Protein 7R09 (pdb70)

Solvent-accessible surface area: 15181 Å² total; per-residue (Å²): 159,68,9,87,0,0,0,12,8,4,37,112,34,0,67,85,0,0,88,76,0,52,120,28,76,52,12,88,13,8,4,0,1,12,119,82,67,40,64,48,100,21,3,0,58,36,26,69,64,73,104,73,63,42,107,4,28,17,18,162,69,4,52,97,20,2,150,89,35,89,4,71,0,0,0,0,15,62,83,48,17,3,41,79,0,65,68,20,0,155,14,0,0,52,27,121,0,14,0,1,0,25,1,42,9,1,0,22,1,83,72,12,5,65,121,18,3,122,96,8,17,94,34,0,116,129,30,123,10,0,3,0,1,2,0,11,8,0,0,4,1,0,0,75,0,52,81,14,15,87,128,26,156,47,36,88,57,0,53,1,0,5,36,13,16,0,17,128,66,32,110,128,28,0,90,56,4,0,0,14,50,43,95,149,96,0,80,53,75,104,26,26,0,83,104,32,135,102,9,108,86,36,10,36,0,20,1,1,0,5,0,0,2,31,35,52,64,31,59,59,110,115,24,96,42,92,23,52,19,16,89,7,100,96,69,22,143,0,77,15,43,41,96,55,1,76,94,39,29,0,2,0,16,52,0,34,0,52,0,54,6,124,90,57,17,71,0,27,0,82,3,14,0,31,5,47,55,157,69,35,92,16,86,0,47,3,50,0,67,16,68,60,111,89,31,30,50,33,101,35,83,87,10,87,8,60,39,46,15,1,60,8,0,15,18,0,0,66,17,0,40,117,16,97,34,0,13,22,6,0,18,138,12,88,75,48,98,68,175,83,166,53,53,150

Secondary structure (DSSP, 8-state):
--EEEEEE--SHHHHHHHHHHHH-TTEEEEEEE-SSTTTTSBHHHHHTS---S-BEEPGGGHHHHHHHH--SEEEE-S-SSTTTTHHHHHHHHHTT-EEEE--GGGGS-TTTSHHHHHHHHHHHHHHT-EEEE-THIIIIIIIHHHHHHTT-SEEEEEEEEEEEEGGGG-HHHHHTTTTT--HHHHSSSSSTT---TT-SSPPHHHHHHHHHHHHTT--EEEEEEEEEEEE-SS-EEETTTTEEE-TTSEEEEEEEEEEEETTS-EEEEEEEEEPPPTT---EEEEEEEEES-S-EEEEEES--HHHHHHHHHHTTHHHHHHSPSEE--GGGSPSSPPP-SS--

Sequence (344 aa):
SPLRVALYGFGNQNKEMAKMLVERKDVEIVAVISNKSNVGKDFGEVIGLAPQGILVTAGLDAAETLRTTNPQIAMLSTLSTVGDIESQLRACAENKVNVYTIAEELTFSWTSAPEKTKEMDELFKEHNVSLIGGGFLDGACCDMARTMAAMMHKIDKLDGGLQYNVDHYGQVLAIAHGVGLSEEEFYAENGPGWTSPTSYPKSYVYNMNDWFASAFGLTVIKTEEVKTPTKAPIELYSEAIGRAIPVGQCTGMIVTATTTTEEGVIIVEKQVGKCYEDGDEDMVFMNLEGNPTGGVGFTMKNPPTPAMTNTIAISRMFQTVDAPAGYITTDKLPTMEAYVHGRL

Foldseek 3Di:
DAAEEEAAACPDQSLLLVVVQVLFPNHDHLAAEHAPPQAPHQSQVVNVHDRPPYGHHHPVCLLVSCLPSVGQEYAHEDEQDLVVCVSVLLSQLVSLHFYEYLNLCLLAVCPLCVPSQVVSQVSLLVSWAEYEYHQCLQAVAQLVLLVLCVPFPDFQEKEWEKEDAQLPPAQVSCVLFQQQAAQVQQDDPNHNQPADPPDPPDDSVQRSLVSVCVLVVFAWPDKHKHKGFDFDCQWAAGPRNGGIRDGRRGFGMKIWIWIATPVNHIYIYIYHYGHDDPPDAMKIKIWTDHPVHPIRMDMDTRDPRSVSSSLQSVLCGVQSSVPGTGYDNCSNTDRRRDDDPDSD

Nearest PDB structures (foldseek):
  7zbo-assembly2_C  TM=9.999E-01  e=1.647E-72  metagenome
  7zbo-assembly1_A  TM=9.834E-01  e=6.528E-73  metagenome
  7zbo-assembly1_D  TM=9.574E-01  e=1.027E-70  metagenome
  7qzl-assembly1_A  TM=9.437E-01  e=1.283E-35  Cystobacter fuscus
  6iaq-assembly1_A  TM=9.245E-01  e=5.638E-35  Mycolicibacterium smegmatis

Radius of gyration: 20.17 Å; Cα contacts (8 Å, |Δi|>4): 804; chains: 1; bounding box: 54×54×48 Å

B-factor: mean 59.41, std 11.29, range [28.35, 105.88]

Structure (mmCIF, N/CA/C/O backbone):
data_7R09
#
_entry.id   7R09
#
_cell.length_a   93.508
_cell.length_b   93.508
_cell.length_c   75.786
_cell.angle_alpha   90.000
_cell.angle_beta   90.000
_cell.angle_gamma   120.000
#
_symmetry.space_group_name_H-M   'P 3 2 1'
#
loop_
_entity.id
_entity.type
_entity.pdbx_description
1 polymer 'Amine Dehydrogenase'
2 non-polymer 'NADP NICOTINAMIDE-ADENINE-DINUCLEOTIDE PHOSPHATE'
3 non-polymer 'CYCLOHEXYLAMMONIUM ION'
4 water water
#
loop_
_atom_site.group_PDB
_atom_site.id
_atom_site.type_symbol
_atom_site.label_atom_id
_atom_site.label_alt_id
_atom_site.label_comp_id
_atom_site.label_asym_id
_atom_site.label_entity_id
_atom_site.label_seq_id
_atom_site.pdbx_PDB_ins_code
_atom_site.Cartn_x
_atom_site.Cartn_y
_atom_site.Cartn_z
_atom_site.occupancy
_atom_site.B_iso_or_equiv
_atom_site.auth_seq_id
_atom_site.auth_comp_id
_atom_site.auth_asym_id
_atom_site.auth_atom_id
_atom_site.pdbx_PDB_model_num
ATOM 1 N N . SER A 1 8 ? -10.806 18.087 24.397 1.00 85.35 8 SER A N 1
ATOM 2 C CA . SER A 1 8 ? -11.513 17.279 25.437 1.00 86.86 8 SER A CA 1
ATOM 3 C C . SER A 1 8 ? -12.745 16.613 24.822 1.00 84.50 8 SER A C 1
ATOM 4 O O . SER A 1 8 ? -12.841 15.389 24.869 1.00 87.03 8 SER A O 1
ATOM 7 N N . PRO A 1 9 ? -13.707 17.361 24.220 1.00 74.88 9 PRO A N 1
ATOM 8 C CA . PRO A 1 9 ? -14.989 16.779 23.810 1.00 73.92 9 PRO A CA 1
ATOM 9 C C . PRO A 1 9 ? -14.820 15.491 22.989 1.00 76.42 9 PRO A C 1
ATOM 10 O O . PRO A 1 9 ? -13.964 15.471 22.116 1.00 75.66 9 PRO A O 1
ATOM 14 N N . LEU A 1 10 ? -15.611 14.454 23.302 1.00 74.33 10 LEU A N 1
ATOM 15 C CA . LEU A 1 10 ? -15.620 13.148 22.583 1.00 65.68 10 LEU A CA 1
ATOM 16 C C . LEU A 1 10 ? -16.014 13.390 21.117 1.00 61.77 10 LEU A C 1
ATOM 17 O O . LEU A 1 10 ? -16.995 14.147 20.869 1.00 61.29 10 LEU A O 1
ATOM 22 N N . ARG A 1 11 ? -15.270 12.781 20.190 1.00 62.38 11 ARG A N 1
ATOM 23 C CA . ARG A 1 11 ? -15.498 12.871 18.721 1.00 68.21 11 ARG A CA 1
ATOM 24 C C . ARG A 1 11 ? -16.598 11.870 18.332 1.00 59.67 11 ARG A C 1
ATOM 25 O O . ARG A 1 11 ? -16.357 10.649 18.391 1.00 58.42 11 ARG A O 1
ATOM 33 N N . VAL A 1 12 ? -17.765 12.374 17.942 1.00 57.25 12 VAL A N 1
ATOM 34 C CA . VAL A 1 12 ? -18.984 11.540 17.744 1.00 62.01 12 VAL A CA 1
ATOM 35 C C . VAL A 1 12 ? -19.474 11.677 16.300 1.00 62.87 12 VAL A C 1
ATOM 36 O O . VAL A 1 12 ? -19.708 12.814 15.846 1.00 57.01 12 VAL A O 1
ATOM 40 N N . ALA A 1 13 ? -19.624 10.540 15.616 1.00 61.41 13 ALA A N 1
ATOM 41 C CA . ALA A 1 13 ? -20.267 10.460 14.285 1.00 62.01 13 ALA A CA 1
ATOM 42 C C . ALA A 1 13 ? -21.697 9.949 14.477 1.00 60.40 13 ALA A C 1
ATOM 43 O O . ALA A 1 13 ? -21.852 8.971 15.222 1.00 53.44 13 ALA A O 1
ATOM 45 N N . LEU A 1 14 ? -22.688 10.597 13.855 1.00 56.14 14 LEU A N 1
ATOM 46 C CA . LEU A 1 14 ? -24.036 10.012 13.620 1.00 55.06 14 LEU A CA 1
ATOM 47 C C . LEU A 1 14 ? -23.992 9.184 12.332 1.00 59.51 14 LEU A C 1
ATOM 48 O O . LEU A 1 14 ? -23.799 9.781 11.261 1.00 55.88 14 LEU A O 1
ATOM 53 N N . TYR A 1 15 ? -24.127 7.857 12.437 1.00 54.51 15 TYR A N 1
ATOM 54 C CA . TYR A 1 15 ? -24.155 6.921 11.283 1.00 54.52 15 TYR A CA 1
ATOM 55 C C . TYR A 1 15 ? -25.615 6.490 11.073 1.00 54.77 15 TYR A C 1
ATOM 56 O O . TYR A 1 15 ? -26.164 5.670 11.838 1.00 61.11 15 TYR A O 1
ATOM 65 N N . GLY A 1 16 ? -26.245 7.062 10.054 1.00 54.40 16 GLY A N 1
ATOM 66 C CA . GLY A 1 16 ? -27.711 7.097 9.915 1.00 53.95 16 GLY A CA 1
ATOM 67 C C . GLY A 1 16 ? -28.210 8.427 10.416 1.00 55.14 16 GLY A C 1
ATOM 68 O O . GLY A 1 16 ? -27.552 9.015 11.344 1.00 54.09 16 GLY A O 1
ATOM 69 N N . PHE A 1 17 ? -29.271 8.943 9.807 1.00 53.77 17 PHE A N 1
ATOM 70 C CA . PHE A 1 17 ? -29.813 10.267 10.186 1.00 54.68 17 PHE A CA 1
ATOM 71 C C . PHE A 1 17 ? -31.304 10.348 9.896 1.00 55.30 17 PHE A C 1
ATOM 72 O O . PHE A 1 17 ? -31.738 11.364 9.334 1.00 55.39 17 PHE A O 1
ATOM 80 N N . GLY A 1 18 ? -32.060 9.325 10.303 1.00 53.21 18 GLY A N 1
ATOM 81 C CA . GLY A 1 18 ? -33.535 9.305 10.215 1.00 53.99 18 GLY A CA 1
ATOM 82 C C . GLY A 1 18 ? -34.160 9.750 11.521 1.00 54.07 18 GLY A C 1
ATOM 83 O O . GLY A 1 18 ? -33.549 10.576 12.189 1.00 59.84 18 GLY A O 1
ATOM 84 N N . ASN A 1 19 ? -35.319 9.205 11.892 1.00 54.06 19 ASN A N 1
ATOM 85 C CA . ASN A 1 19 ? -36.129 9.698 13.040 1.00 53.71 19 ASN A CA 1
ATOM 86 C C . ASN A 1 19 ? -35.327 9.628 14.343 1.00 57.07 19 ASN A C 1
ATOM 87 O O . ASN A 1 19 ? -35.406 10.571 15.152 1.00 60.17 19 ASN A O 1
ATOM 92 N N . GLN A 1 20 ? -34.613 8.529 14.567 1.00 54.43 20 GLN A N 1
ATOM 93 C CA . GLN A 1 20 ? -33.885 8.309 15.836 1.00 56.23 20 GLN A CA 1
ATOM 94 C C . GLN A 1 20 ? -32.660 9.229 15.844 1.00 52.84 20 GLN A C 1
ATOM 95 O O . GLN A 1 20 ? -32.513 9.979 16.813 1.00 50.66 20 GLN A O 1
ATOM 101 N N . ASN A 1 21 ? -31.801 9.161 14.827 1.00 47.57 21 ASN A N 1
ATOM 102 C CA . ASN A 1 21 ? -30.505 9.875 14.874 1.00 52.46 21 ASN A CA 1
ATOM 103 C C . ASN A 1 21 ? -30.762 11.379 14.668 1.00 59.90 21 ASN A C 1
ATOM 104 O O . ASN A 1 21 ? -29.857 12.190 15.036 1.00 51.82 21 ASN A O 1
ATOM 109 N N . LYS A 1 22 ? -31.944 11.767 14.173 1.00 54.32 22 LYS A N 1
ATOM 110 C CA . LYS A 1 22 ? -32.307 13.217 14.091 1.00 62.48 22 LYS A CA 1
ATOM 111 C C . LYS A 1 22 ? -32.521 13.770 15.507 1.00 57.33 22 LYS A C 1
ATOM 112 O O . LYS A 1 22 ? -31.940 14.830 15.808 1.00 55.46 22 LYS A O 1
ATOM 118 N N . GLU A 1 23 ? -33.324 13.095 16.341 1.00 56.30 23 GLU A N 1
ATOM 119 C CA . GLU A 1 23 ? -33.576 13.499 17.760 1.00 53.16 23 GLU A CA 1
ATOM 120 C C . GLU A 1 23 ? -32.298 13.334 18.595 1.00 50.12 23 GLU A C 1
ATOM 121 O O . GLU A 1 23 ? -32.032 14.194 19.458 1.00 53.53 23 GLU A O 1
ATOM 127 N N . MET A 1 24 ? -31.522 12.268 18.386 1.00 46.62 24 MET A N 1
ATOM 128 C CA . MET A 1 24 ? -30.289 12.049 19.190 1.00 50.37 24 MET A CA 1
ATOM 129 C C . MET A 1 24 ? -29.343 13.250 18.973 1.00 57.60 24 MET A C 1
ATOM 130 O O . MET A 1 24 ? -28.660 13.667 19.948 1.00 54.69 24 MET A O 1
ATOM 135 N N . ALA A 1 25 ? -29.319 13.800 17.756 1.00 53.95 25 ALA A N 1
ATOM 136 C CA . ALA A 1 25 ? -28.496 14.971 17.366 1.00 56.67 25 ALA A CA 1
ATOM 137 C C . ALA A 1 25 ? -28.857 16.188 18.228 1.00 53.47 25 ALA A C 1
ATOM 138 O O . ALA A 1 25 ? -27.928 16.782 18.840 1.00 58.60 25 ALA A O 1
ATOM 140 N N . LYS A 1 26 ? -30.143 16.548 18.279 1.00 50.49 26 LYS A N 1
ATOM 141 C CA . LYS A 1 26 ? -30.644 17.694 19.084 1.00 51.99 26 LYS A CA 1
ATOM 142 C C . LYS A 1 26 ? -30.001 17.654 20.480 1.00 57.29 26 LYS A C 1
ATOM 143 O O . LYS A 1 26 ? -29.414 18.669 20.916 1.00 55.20 26 LYS A O 1
ATOM 149 N N . MET A 1 27 ? -30.068 16.499 21.144 1.00 54.61 27 MET A N 1
ATOM 150 C CA . MET A 1 27 ? -29.585 16.333 22.535 1.00 55.87 27 MET A CA 1
ATOM 151 C C . MET A 1 27 ? -28.056 16.417 22.538 1.00 54.64 27 MET A C 1
ATOM 152 O O . MET A 1 27 ? -27.503 17.072 23.439 1.00 57.09 27 MET A O 1
ATOM 157 N N . LEU A 1 28 ? -27.392 15.804 21.555 1.00 52.99 28 LEU A N 1
ATOM 158 C CA . LEU A 1 28 ? -25.905 15.716 21.549 1.00 58.53 28 LEU A CA 1
ATOM 159 C C . LEU A 1 28 ? -25.268 17.096 21.297 1.00 62.67 28 LEU A C 1
ATOM 160 O O . LEU A 1 28 ? -24.108 17.294 21.728 1.00 57.24 28 LEU A O 1
ATOM 165 N N . VAL A 1 29 ? -25.991 18.017 20.653 1.00 63.87 29 VAL A N 1
ATOM 166 C CA . VAL A 1 29 ? -25.482 19.391 20.375 1.00 68.93 29 VAL A CA 1
ATOM 167 C C . VAL A 1 29 ? -25.407 20.151 21.704 1.00 60.77 29 VAL A C 1
ATOM 168 O O . VAL A 1 29 ? -24.362 20.756 21.951 1.00 60.10 29 VAL A O 1
ATOM 172 N N . GLU A 1 30 ? -26.464 20.057 22.522 1.00 63.08 30 GLU A N 1
ATOM 173 C CA . GLU A 1 30 ? -26.635 20.733 23.841 1.00 56.89 30 GLU A CA 1
ATOM 174 C C . GLU A 1 30 ? -25.596 20.238 24.837 1.00 56.07 30 GLU A C 1
ATOM 175 O O . GLU A 1 30 ? -25.403 20.900 25.850 1.00 67.54 30 GLU A O 1
ATOM 181 N N . ARG A 1 31 ? -24.965 19.109 24.558 1.00 54.38 31 ARG A N 1
ATOM 182 C CA . ARG A 1 31 ? -24.026 18.453 25.491 1.00 59.07 31 ARG A CA 1
ATOM 183 C C . ARG A 1 31 ? -22.604 18.961 25.215 1.00 63.98 31 ARG A C 1
ATOM 184 O O . ARG A 1 31 ? -22.065 18.635 24.137 1.00 60.20 31 ARG A O 1
ATOM 192 N N . LYS A 1 32 ? -22.034 19.731 26.156 1.00 61.29 32 LYS A N 1
ATOM 193 C CA . LYS A 1 32 ? -20.706 20.401 26.046 1.00 66.12 32 LYS A CA 1
ATOM 194 C C . LYS A 1 32 ? -19.606 19.342 26.157 1.00 68.58 32 LYS A C 1
ATOM 195 O O . LYS A 1 32 ? -18.418 19.654 25.911 1.00 65.34 32 LYS A O 1
ATOM 197 N N . ASP A 1 33 ? -20.025 18.144 26.545 1.00 61.18 33 ASP A N 1
ATOM 198 C CA . ASP A 1 33 ? -19.212 16.923 26.725 1.00 64.92 3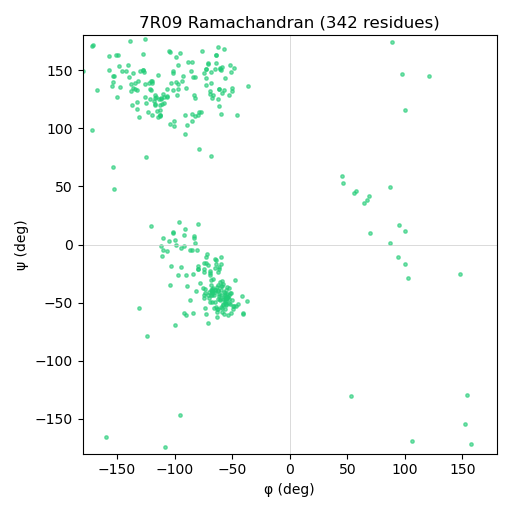3 ASP A CA 1
ATOM 199 C C . ASP A 1 33 ? -18.842 16.334 25.351 1.00 62.86 33 ASP A C 1
ATOM 200 O O . ASP A 1 33 ? -17.916 15.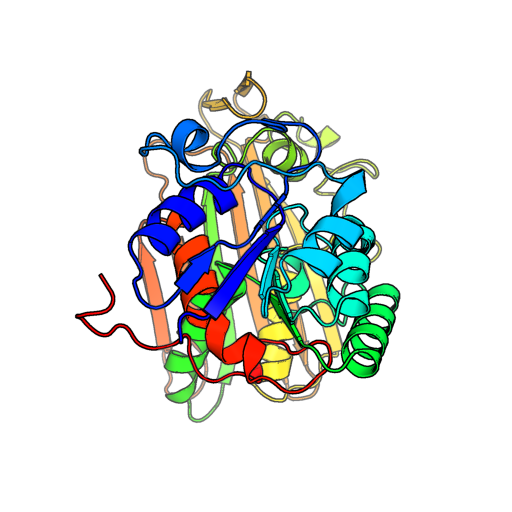501 25.296 1.00 66.56 33 ASP A O 1
ATOM 205 N N . VAL A 1 34 ? -19.580 16.670 24.288 1.00 60.44 34 VAL A N 1
ATOM 206 C CA . VAL A 1 34 ? -19.457 15.949 22.984 1.00 66.01 34 VAL A CA 1
ATOM 207 C C . VAL A 1 34 ? -19.440 16.928 21.809 1.00 59.65 34 VAL A C 1
ATOM 208 O O . VAL A 1 34 ? -20.158 17.966 21.841 1.00 56.91 34 VAL A O 1
ATOM 212 N N . GLU A 1 35 ? -18.705 16.539 20.767 1.00 61.60 35 GLU A N 1
ATOM 213 C CA . GLU A 1 35 ? -18.685 17.242 19.460 1.00 68.70 35 GLU A CA 1
ATOM 214 C C . GLU A 1 35 ? -19.014 16.248 18.334 1.00 60.18 35 GLU A C 1
ATOM 215 O O . GLU A 1 35 ? -18.340 15.185 18.219 1.00 63.95 35 GLU A O 1
ATOM 221 N N . ILE A 1 36 ? -20.000 16.614 17.517 1.00 59.60 36 ILE A N 1
ATOM 222 C CA . ILE A 1 36 ? -20.369 15.912 16.252 1.00 64.26 36 ILE A CA 1
ATOM 223 C C . ILE A 1 36 ? -19.354 16.281 15.153 1.00 63.32 36 ILE A C 1
ATOM 224 O O . ILE A 1 36 ? -19.298 17.457 14.753 1.00 61.65 36 ILE A O 1
ATOM 229 N N . VAL A 1 37 ? -18.574 15.306 14.686 1.00 59.62 37 VAL A N 1
ATOM 230 C CA . VAL A 1 37 ? -17.524 15.498 13.641 1.00 60.10 37 VAL A CA 1
ATOM 231 C C . VAL A 1 37 ? -18.014 14.978 12.280 1.00 67.26 37 VAL A C 1
ATOM 232 O O . VAL A 1 37 ? -17.395 15.353 11.261 1.00 72.09 37 VAL A O 1
ATOM 236 N N . ALA A 1 38 ? -19.046 14.125 12.241 1.00 66.96 38 ALA A N 1
ATOM 237 C CA . ALA A 1 38 ? -19.654 13.639 10.979 1.00 62.44 38 ALA A CA 1
ATOM 238 C C . ALA A 1 38 ? -21.127 13.252 11.185 1.00 63.11 38 ALA A C 1
ATOM 239 O O . ALA A 1 38 ? -21.475 12.769 12.278 1.00 61.73 38 ALA A O 1
ATOM 241 N N . VAL A 1 39 ? -21.954 13.499 10.163 1.00 59.89 39 VAL A N 1
ATOM 242 C CA . VAL A 1 39 ? -23.351 12.993 10.023 1.00 62.06 39 VAL A CA 1
ATOM 243 C C . VAL A 1 39 ? -23.470 12.256 8.671 1.00 59.61 39 VAL A C 1
ATOM 244 O O . VAL A 1 39 ? -23.205 12.870 7.611 1.00 63.73 39 VAL A O 1
ATOM 248 N N . ILE A 1 40 ? -23.850 10.976 8.704 1.00 56.05 40 ILE A N 1
ATOM 249 C CA . ILE A 1 40 ? -23.968 10.083 7.514 1.00 51.50 40 ILE A CA 1
ATOM 250 C C . ILE A 1 40 ? -25.434 9.652 7.382 1.00 55.88 40 ILE A C 1
ATOM 251 O O . ILE A 1 40 ? -26.008 9.159 8.383 1.00 54.60 40 ILE A O 1
ATOM 256 N N . SER A 1 41 ? -26.043 9.918 6.222 1.00 58.78 41 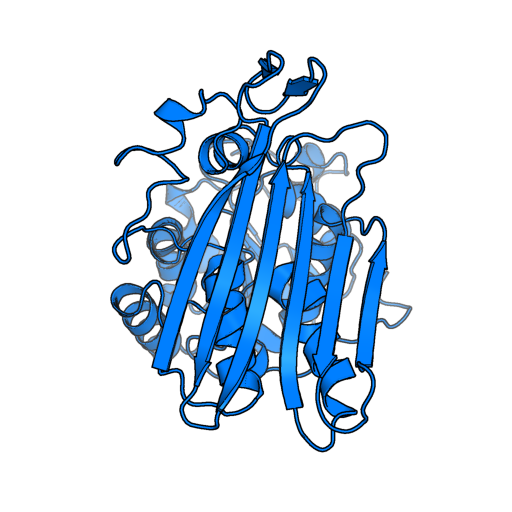SER A N 1
ATOM 257 C CA . SER A 1 41 ? -27.301 9.287 5.751 1.00 57.38 41 SER A CA 1
ATOM 258 C C . SER A 1 41 ? -26.924 8.346 4.601 1.00 63.37 41 SER A C 1
ATOM 259 O O . SER A 1 41 ? -25.710 8.174 4.342 1.00 63.12 41 SER A O 1
ATOM 262 N N . ASN A 1 42 ? -27.903 7.745 3.934 1.00 56.04 42 ASN A N 1
ATOM 263 C CA . ASN A 1 42 ? -27.648 6.987 2.684 1.00 61.35 42 ASN A CA 1
ATOM 264 C C . ASN A 1 42 ? -27.829 7.950 1.509 1.00 56.36 42 ASN A C 1
ATOM 265 O O . ASN A 1 42 ? -26.847 8.159 0.758 1.00 55.09 42 ASN A O 1
ATOM 270 N N . LYS A 1 43 ? -29.040 8.519 1.409 1.00 62.37 43 LYS A N 1
ATOM 271 C CA . LYS A 1 43 ? -29.512 9.444 0.349 1.00 62.18 43 LYS A CA 1
ATOM 272 C C . LYS A 1 43 ? -30.165 10.677 0.980 1.00 62.22 43 LYS A C 1
ATOM 273 O O . LYS A 1 43 ? -29.757 11.786 0.612 1.00 59.52 43 LYS A O 1
ATOM 275 N N . SER A 1 44 ? -31.161 10.494 1.857 1.00 58.01 44 SER A N 1
ATOM 276 C CA . SER A 1 44 ? -31.978 11.594 2.436 1.00 59.22 44 SER A CA 1
ATOM 277 C C . SER A 1 44 ? -31.064 12.675 3.043 1.00 60.96 44 SER A C 1
ATOM 278 O O . SER A 1 44 ? -30.131 12.317 3.817 1.00 59.19 44 SER A O 1
ATOM 281 N N . ASN A 1 45 ? -31.303 13.935 2.654 1.00 60.36 45 ASN A N 1
ATOM 282 C CA . ASN A 1 45 ? -30.703 15.182 3.208 1.00 62.07 45 ASN A CA 1
ATOM 283 C C . ASN A 1 45 ? -29.217 15.324 2.853 1.00 61.22 45 ASN A C 1
ATOM 284 O O . ASN A 1 45 ? -28.563 16.239 3.415 1.00 63.63 45 ASN A O 1
ATOM 289 N N . VAL A 1 46 ? -28.672 14.491 1.967 1.00 61.41 46 VAL A N 1
ATOM 290 C CA . VAL A 1 46 ? -27.210 14.551 1.674 1.00 64.15 46 VAL A CA 1
ATOM 291 C C . VAL A 1 46 ? -26.900 15.945 1.100 1.00 67.41 46 VAL A C 1
ATOM 292 O O . VAL A 1 46 ? -27.690 16.436 0.261 1.00 63.10 46 VAL A O 1
ATOM 296 N N . GLY A 1 47 ? -25.836 16.587 1.599 1.00 66.16 47 GLY A N 1
ATOM 297 C CA . GLY A 1 47 ? -25.389 17.922 1.153 1.00 70.79 47 GLY A CA 1
ATOM 298 C C . GLY A 1 47 ? -25.764 19.032 2.127 1.00 73.42 47 GLY A C 1
ATOM 299 O O . GLY A 1 47 ? -25.004 20.018 2.189 1.00 75.17 47 GLY A O 1
ATOM 300 N N . LYS A 1 48 ? -26.857 18.876 2.884 1.00 70.96 48 LYS A N 1
ATOM 301 C CA . LYS A 1 48 ? -27.394 19.922 3.800 1.00 71.11 48 LYS A CA 1
ATOM 302 C C . LYS A 1 48 ? -26.692 19.856 5.164 1.00 71.87 48 LYS A C 1
ATOM 303 O O . LYS A 1 48 ? -26.281 18.752 5.599 1.00 73.55 48 LYS A O 1
ATOM 309 N N . ASP A 1 49 ? -26.575 21.006 5.831 1.00 75.57 49 ASP A N 1
ATOM 310 C CA . ASP A 1 49 ? -26.028 21.115 7.210 1.00 71.45 49 ASP A CA 1
ATOM 311 C C . ASP A 1 49 ? -27.011 20.442 8.179 1.00 67.23 49 ASP A C 1
ATOM 312 O O . ASP A 1 49 ? -28.222 20.828 8.177 1.00 55.74 49 ASP A O 1
ATOM 317 N N . PHE A 1 50 ? -26.518 19.495 8.988 1.00 63.47 50 PHE A N 1
ATOM 318 C CA . PHE A 1 50 ? -27.352 18.660 9.899 1.00 69.68 50 PHE A CA 1
ATOM 319 C C . PHE A 1 50 ? -28.260 19.566 10.753 1.00 68.51 50 PHE A C 1
ATOM 320 O O . PHE A 1 50 ? -29.461 19.260 10.896 1.00 66.82 50 PHE A O 1
ATOM 328 N N . GLY A 1 51 ? -27.738 20.689 11.250 1.00 63.85 51 GLY A N 1
ATOM 329 C CA . GLY A 1 51 ? -28.512 21.632 12.080 1.00 59.57 51 GLY A CA 1
ATOM 330 C C . GLY A 1 51 ? -29.778 22.106 11.386 1.00 63.65 51 GLY A C 1
ATOM 331 O O . GLY A 1 51 ? -30.877 22.022 12.008 1.00 59.70 51 GLY A O 1
ATOM 332 N N . GLU A 1 52 ? -29.645 22.607 10.154 1.00 62.96 52 GLU A N 1
ATOM 333 C CA . GLU A 1 52 ? -30.785 23.095 9.323 1.00 68.58 52 GLU A CA 1
ATOM 334 C C . GLU A 1 52 ? -31.847 21.981 9.203 1.00 63.05 52 GLU A C 1
ATOM 335 O O . GLU A 1 52 ? -33.065 22.270 9.335 1.00 57.58 52 GLU A O 1
ATOM 337 N N . VAL A 1 53 ? -31.413 20.738 8.988 1.00 67.27 53 VAL A N 1
ATOM 338 C CA . VAL A 1 53 ? -32.324 19.549 8.959 1.00 68.07 53 VAL A CA 1
ATOM 339 C C . VAL A 1 53 ? -33.125 19.529 10.265 1.00 62.87 53 VAL A C 1
ATOM 340 O O . VAL A 1 53 ? -34.350 19.387 10.190 1.00 63.80 53 VAL A O 1
ATOM 344 N N . ILE A 1 54 ? -32.451 19.754 11.398 1.00 65.16 54 ILE A N 1
ATOM 345 C CA . ILE A 1 54 ? -32.993 19.564 12.777 1.00 69.08 54 ILE A CA 1
ATOM 346 C C . ILE A 1 54 ? -33.863 20.750 13.196 1.00 66.70 54 ILE A C 1
ATOM 347 O O . ILE A 1 54 ? -34.667 20.563 14.119 1.00 71.06 54 ILE A O 1
ATOM 352 N N . GLY A 1 55 ? -33.702 21.919 12.567 1.00 66.20 55 GLY A N 1
ATOM 353 C CA . GLY A 1 55 ? -34.354 23.168 13.005 1.00 62.96 55 GLY A CA 1
ATOM 354 C C . GLY A 1 55 ? -33.460 24.011 13.908 1.00 60.04 55 GLY A C 1
ATOM 355 O O . GLY A 1 55 ? -34.000 24.888 14.606 1.00 60.18 55 GLY A O 1
ATOM 356 N N . LEU A 1 56 ? -32.149 23.749 13.916 1.00 57.53 56 LEU A N 1
ATOM 357 C CA . LEU A 1 56 ? -31.128 24.576 14.617 1.00 66.69 56 LEU A CA 1
ATOM 358 C C . LEU A 1 56 ? -30.351 25.414 13.594 1.00 69.62 56 LEU A C 1
ATOM 359 O O . LEU A 1 56 ? -30.433 25.131 12.376 1.00 68.27 56 LEU A O 1
ATOM 364 N N . ALA A 1 57 ? -29.599 26.397 14.080 1.00 68.61 57 ALA A N 1
ATOM 365 C CA . ALA A 1 57 ? -28.671 27.202 13.259 1.00 76.53 57 ALA A CA 1
ATOM 366 C C . ALA A 1 57 ? -27.636 26.259 12.651 1.00 78.68 57 ALA A C 1
ATOM 367 O O . ALA A 1 57 ? -27.338 25.216 13.229 1.00 84.07 57 ALA A O 1
ATOM 369 N N . PRO A 1 58 ? -27.072 26.570 11.462 1.00 75.94 58 PRO A N 1
ATOM 370 C CA . PRO A 1 58 ? -26.091 25.689 10.834 1.00 71.70 58 PRO A CA 1
ATOM 371 C C . PRO A 1 58 ? -24.911 25.437 11.779 1.00 66.96 58 PRO A C 1
ATOM 372 O O . PRO A 1 58 ? -24.541 26.326 12.500 1.00 71.96 58 PRO A O 1
ATOM 376 N N . GLN A 1 59 ? -24.365 24.228 11.763 1.00 62.48 59 GLN A N 1
ATOM 377 C CA . GLN A 1 59 ? -23.292 23.795 12.687 1.00 61.78 59 GLN A CA 1
ATOM 378 C C . GLN A 1 59 ? -21.999 23.587 11.903 1.00 61.84 59 GLN A C 1
ATOM 379 O O . GLN A 1 59 ? -21.008 23.214 12.534 1.00 64.56 59 GLN A O 1
ATOM 385 N N . GLY A 1 60 ? -22.024 23.794 10.581 1.00 63.91 60 GLY A N 1
ATOM 386 C CA . GLY A 1 60 ? -20.858 23.587 9.704 1.00 64.45 60 GLY A CA 1
ATOM 387 C C . GLY A 1 60 ? -20.445 22.129 9.681 1.00 69.70 60 GLY A C 1
ATOM 388 O O . GLY A 1 60 ? -19.224 21.847 9.628 1.00 67.67 60 GLY A O 1
ATOM 389 N N . ILE A 1 61 ? -21.434 21.236 9.747 1.00 67.74 61 ILE A N 1
ATOM 390 C CA . ILE A 1 61 ? -21.279 19.779 9.473 1.00 70.23 61 ILE A CA 1
ATOM 391 C C . ILE A 1 61 ? -22.421 19.374 8.529 1.00 71.08 61 ILE A C 1
ATOM 392 O O . ILE A 1 61 ? -23.612 19.628 8.845 1.00 59.82 61 ILE A O 1
ATOM 397 N N . LEU A 1 62 ? -22.061 18.827 7.369 1.00 70.14 62 LEU A N 1
ATOM 398 C CA . LEU A 1 62 ? -23.043 18.442 6.326 1.00 71.25 62 LEU A CA 1
ATOM 399 C C . LEU A 1 62 ? -23.273 16.930 6.380 1.00 60.99 62 LEU A C 1
ATOM 400 O O . LEU A 1 62 ? -22.334 16.181 6.737 1.00 53.50 62 LEU A O 1
ATOM 405 N N . VAL A 1 63 ? -24.498 16.524 6.056 1.00 62.98 63 VAL A N 1
ATOM 406 C CA . VAL A 1 63 ? -24.905 15.099 5.900 1.00 61.41 63 VAL A CA 1
ATOM 407 C C . VAL A 1 63 ? -24.060 14.510 4.774 1.00 57.04 63 VAL A C 1
ATOM 408 O O . VAL A 1 63 ? -24.133 15.043 3.657 1.00 60.22 63 VAL A O 1
ATOM 412 N N . THR A 1 64 ? -23.276 13.486 5.100 1.00 58.69 64 THR A N 1
ATOM 413 C CA . THR A 1 64 ? -22.404 12.703 4.185 1.00 64.92 64 THR A CA 1
ATOM 414 C C . THR A 1 64 ? -23.240 11.586 3.528 1.00 66.99 64 THR A C 1
ATOM 415 O O . THR A 1 64 ? -24.285 11.201 4.119 1.00 61.18 64 THR A O 1
ATOM 419 N N . ALA A 1 65 ? -22.806 11.086 2.362 1.00 63.79 65 ALA A N 1
ATOM 420 C CA . ALA A 1 65 ? -23.491 10.018 1.597 1.00 63.64 65 ALA A CA 1
ATOM 421 C C . ALA A 1 65 ? -23.085 8.646 2.150 1.00 60.49 65 ALA A C 1
ATOM 422 O O . ALA A 1 65 ? -21.918 8.473 2.578 1.00 52.85 65 ALA A O 1
ATOM 424 N N . GLY A 1 66 ? -24.036 7.708 2.153 1.00 63.45 66 GLY A N 1
ATOM 425 C CA . GLY A 1 66 ? -23.809 6.288 2.468 1.00 54.00 66 GLY A CA 1
ATOM 426 C C . GLY A 1 66 ? -22.515 5.771 1.861 1.00 58.43 66 GLY A C 1
ATOM 427 O O . GLY A 1 66 ? -21.626 5.368 2.626 1.00 52.78 66 GLY A O 1
ATOM 428 N N . LEU A 1 67 ? -22.386 5.820 0.533 1.00 64.73 67 LEU A N 1
ATOM 429 C CA . LEU A 1 67 ? -21.241 5.216 -0.208 1.00 66.39 67 LEU A CA 1
ATOM 430 C C . LEU A 1 67 ? -19.915 5.869 0.219 1.00 66.86 67 LEU A C 1
ATOM 431 O O . LEU A 1 67 ? -18.869 5.231 0.014 1.00 61.94 67 LEU A O 1
ATOM 436 N N . ASP A 1 68 ? -19.933 7.066 0.821 1.00 68.60 68 ASP A N 1
ATOM 437 C CA . ASP A 1 68 ? -18.695 7.800 1.212 1.00 68.87 68 ASP A CA 1
ATOM 438 C C . ASP A 1 68 ? -18.351 7.619 2.698 1.00 68.71 68 ASP A C 1
ATOM 439 O O . ASP A 1 68 ? -17.299 8.155 3.121 1.00 66.02 68 ASP A O 1
ATOM 444 N N . ALA A 1 69 ? -19.155 6.865 3.450 1.00 60.40 69 ALA A N 1
ATOM 445 C CA . ALA A 1 69 ? -18.972 6.630 4.904 1.00 64.31 69 ALA A CA 1
ATOM 446 C C . ALA A 1 69 ? -17.488 6.420 5.247 1.00 68.08 69 ALA A C 1
ATOM 447 O O . ALA A 1 69 ? -16.972 7.195 6.072 1.00 63.19 69 ALA A O 1
ATOM 449 N N . ALA A 1 70 ? -16.840 5.411 4.644 1.00 64.44 70 ALA A N 1
ATOM 450 C CA . ALA A 1 70 ? -15.465 4.935 4.948 1.00 67.52 70 ALA A CA 1
ATOM 451 C C . ALA A 1 70 ? -14.447 6.089 4.920 1.00 66.77 70 ALA A C 1
ATOM 452 O O . ALA A 1 70 ? -13.588 6.162 5.818 1.00 68.29 70 ALA A O 1
ATOM 454 N N . GLU A 1 71 ? -14.548 6.962 3.924 1.00 71.33 71 GLU A N 1
ATOM 455 C CA . GLU A 1 71 ? -13.648 8.129 3.732 1.00 73.66 71 GLU A CA 1
ATOM 456 C C . GLU A 1 71 ? -14.019 9.211 4.759 1.00 70.73 71 GLU A C 1
ATOM 457 O O . GLU A 1 71 ? -13.092 9.865 5.283 1.00 63.26 71 GLU A O 1
ATOM 463 N N . THR A 1 72 ? -15.315 9.378 5.055 1.00 65.82 72 THR A N 1
ATOM 464 C CA . THR A 1 72 ? -15.839 10.388 6.016 1.00 66.63 72 THR A CA 1
ATOM 465 C C . THR A 1 72 ? -15.305 10.089 7.425 1.00 65.80 72 THR A C 1
ATOM 466 O O . THR A 1 72 ? -15.012 11.053 8.149 1.00 67.11 72 THR A O 1
ATOM 470 N N . LEU A 1 73 ? -15.177 8.804 7.776 1.00 63.64 73 LEU A N 1
ATOM 471 C CA . LEU A 1 73 ? -14.721 8.308 9.105 1.00 66.94 73 LEU A CA 1
ATOM 472 C C . LEU A 1 73 ? -13.193 8.347 9.160 1.00 66.53 73 LEU A C 1
ATOM 473 O O . LEU A 1 73 ? -12.650 8.656 10.243 1.00 57.67 73 LEU A O 1
ATOM 478 N N . ARG A 1 74 ? -12.543 7.973 8.053 1.00 69.07 74 ARG A N 1
ATOM 479 C CA . ARG A 1 74 ? -11.075 8.093 7.864 1.00 71.63 74 ARG A CA 1
ATOM 480 C C . ARG A 1 74 ? -10.671 9.518 8.260 1.00 70.65 74 ARG A C 1
ATOM 481 O O . ARG A 1 74 ? -9.817 9.652 9.150 1.00 62.69 74 ARG A O 1
ATOM 489 N N . THR A 1 75 ? -11.341 10.515 7.667 1.00 66.52 75 THR A N 1
ATOM 490 C CA . THR A 1 75 ? -11.025 11.970 7.733 1.00 69.72 75 THR A CA 1
ATOM 491 C C . THR A 1 75 ? -11.330 12.539 9.120 1.00 72.42 75 THR A C 1
ATOM 492 O O . THR A 1 75 ? -10.375 12.909 9.829 1.00 80.72 75 THR A O 1
ATOM 496 N N . THR A 1 76 ? -12.620 12.592 9.475 1.00 65.74 76 THR A N 1
ATOM 497 C CA . THR A 1 76 ? -13.172 13.343 10.635 1.00 64.45 76 THR A CA 1
ATOM 498 C C . THR A 1 76 ? -12.798 12.662 11.960 1.00 60.11 76 THR A C 1
ATOM 499 O O . THR A 1 76 ? -13.108 13.250 12.995 1.00 53.65 76 THR A O 1
ATOM 503 N N . ASN A 1 77 ? -12.209 11.459 11.902 1.00 59.91 77 ASN A N 1
ATOM 504 C CA . ASN A 1 77 ? -11.574 10.688 13.006 1.00 68.16 77 ASN A CA 1
ATOM 505 C C . ASN A 1 77 ? -12.425 10.670 14.276 1.00 74.38 77 ASN A C 1
ATOM 506 O O . ASN A 1 77 ? -11.939 11.030 15.349 1.00 68.40 77 ASN A O 1
ATOM 511 N N . PRO A 1 78 ? -13.682 10.167 14.228 1.00 72.00 78 PRO A N 1
ATOM 512 C CA . PRO A 1 78 ? -14.491 10.010 15.436 1.00 71.71 78 PRO A CA 1
ATOM 513 C C . PRO A 1 78 ? -13.932 8.870 16.298 1.00 66.13 78 PRO A C 1
ATOM 514 O O . PRO A 1 78 ? -13.233 8.032 15.752 1.00 71.08 78 PRO A O 1
ATOM 518 N N . GLN A 1 79 ? -14.215 8.895 17.607 1.00 64.98 79 GLN A N 1
ATOM 519 C CA . GLN A 1 79 ? -13.888 7.807 18.571 1.00 61.94 79 GLN A CA 1
ATOM 520 C C . GLN A 1 79 ? -15.075 6.823 18.614 1.00 61.27 79 GLN A C 1
ATOM 521 O O . GLN A 1 79 ? -14.869 5.634 18.957 1.00 61.63 79 GLN A O 1
ATOM 527 N N . ILE A 1 80 ? -16.282 7.298 18.311 1.00 52.98 80 ILE A N 1
ATOM 528 C CA . ILE A 1 80 ? -17.512 6.457 18.346 1.00 60.28 80 ILE A CA 1
ATOM 529 C C . ILE A 1 80 ? -18.454 6.909 17.234 1.00 60.46 80 ILE A C 1
ATOM 530 O O . ILE A 1 80 ? -18.443 8.126 16.871 1.00 58.44 80 ILE A O 1
ATOM 535 N N . ALA A 1 81 ? -19.220 5.941 16.725 1.00 56.32 81 ALA A N 1
ATOM 536 C CA . ALA A 1 81 ? -20.316 6.112 15.746 1.00 56.00 81 ALA A CA 1
ATOM 537 C C . ALA A 1 81 ? -21.635 5.694 16.404 1.00 51.36 81 ALA A C 1
ATOM 538 O O . ALA A 1 81 ? -21.701 4.579 16.944 1.00 50.22 81 ALA A O 1
ATOM 540 N N . MET A 1 82 ? -22.647 6.556 16.384 1.00 51.23 82 MET A N 1
ATOM 541 C CA . MET A 1 82 ? -24.004 6.194 16.861 1.00 50.61 82 MET A CA 1
ATOM 542 C C . MET A 1 82 ? -24.782 5.656 15.656 1.00 54.04 82 MET A C 1
ATOM 543 O O . MET A 1 82 ? -25.289 6.471 14.851 1.00 51.90 82 MET A O 1
ATOM 548 N N . LEU A 1 83 ? -24.786 4.319 15.506 1.00 52.64 83 LEU A N 1
ATOM 549 C CA . LEU A 1 83 ? -25.291 3.597 14.300 1.00 51.37 83 LEU A CA 1
ATOM 550 C C . LEU A 1 83 ? -26.783 3.302 14.486 1.00 52.75 83 LEU A C 1
ATOM 551 O O . LEU A 1 83 ? -27.137 2.362 15.259 1.00 51.72 83 LEU A O 1
ATOM 556 N N . SER A 1 84 ? -27.611 4.099 13.808 1.00 46.14 84 SER A N 1
ATOM 557 C CA . SER A 1 84 ? -29.093 4.039 13.828 1.00 47.50 84 SER A CA 1
ATOM 558 C C . SER A 1 84 ? -29.594 3.892 12.389 1.00 49.05 84 SER A C 1
ATOM 559 O O . SER A 1 84 ? -30.057 4.892 11.822 1.00 50.87 84 SER A O 1
ATOM 562 N N . THR A 1 85 ? -29.459 2.691 11.809 1.00 50.52 85 THR A N 1
ATOM 563 C CA . THR A 1 85 ? -29.782 2.406 10.383 1.00 44.66 85 THR A CA 1
ATOM 564 C C . THR A 1 85 ? -30.789 1.258 10.327 1.00 49.50 85 THR A C 1
ATOM 565 O O . THR A 1 85 ? -32.004 1.563 10.196 1.00 43.96 85 THR A O 1
ATOM 569 N N . LEU A 1 86 ? -30.312 0.015 10.498 1.00 53.45 86 LEU A N 1
ATOM 570 C CA . LEU A 1 86 ? -31.115 -1.237 10.357 1.00 51.24 86 LEU A CA 1
ATOM 571 C C . LEU A 1 86 ? -30.991 -2.088 11.631 1.00 51.51 86 LEU A C 1
ATOM 572 O O . LEU A 1 86 ? -30.246 -1.675 12.558 1.00 49.18 86 LEU A O 1
ATOM 577 N N . SER A 1 87 ? -31.712 -3.216 11.672 1.00 46.60 87 SER A N 1
ATOM 578 C CA . SER A 1 87 ? -32.097 -3.951 12.905 1.00 50.48 87 SER A CA 1
ATOM 579 C C . SER A 1 87 ? -31.380 -5.294 13.079 1.00 54.02 87 SER A C 1
ATOM 580 O O . SER A 1 87 ? -31.590 -5.882 14.169 1.00 52.83 87 SER A O 1
ATOM 583 N N . THR A 1 88 ? -30.566 -5.751 12.106 1.00 48.60 88 THR A N 1
ATOM 584 C CA . THR A 1 88 ? -29.860 -7.065 12.146 1.00 53.44 88 THR A CA 1
ATOM 585 C C . THR A 1 88 ? -28.360 -6.891 11.899 1.00 48.80 88 THR A C 1
ATOM 586 O O . THR A 1 88 ? -27.989 -6.022 11.121 1.00 51.60 88 THR A O 1
ATOM 590 N N . VAL A 1 89 ? -27.523 -7.762 12.462 1.00 54.94 89 VAL A N 1
ATOM 591 C CA . VAL A 1 89 ? -26.050 -7.716 12.213 1.00 56.51 89 VAL A CA 1
ATOM 592 C C . VAL A 1 89 ? -25.811 -7.768 10.696 1.00 57.42 89 VAL A C 1
ATOM 593 O O . VAL A 1 89 ? -24.912 -7.044 10.212 1.00 58.08 89 VAL A O 1
ATOM 597 N N . GLY A 1 90 ? -26.629 -8.531 9.966 1.00 60.44 90 GLY A N 1
ATOM 598 C CA . GLY A 1 90 ? -26.531 -8.704 8.502 1.00 61.64 90 GLY A CA 1
ATOM 599 C C . GLY A 1 90 ? -26.744 -7.395 7.767 1.00 57.50 90 GLY A C 1
ATOM 600 O O . GLY A 1 90 ? -25.840 -6.988 6.996 1.00 56.19 90 GLY A O 1
ATOM 601 N N . ASP A 1 91 ? -27.875 -6.740 8.031 1.00 54.40 91 ASP A N 1
ATOM 602 C CA . ASP A 1 91 ? -28.280 -5.459 7.391 1.00 55.97 91 ASP A CA 1
ATOM 603 C C . ASP A 1 91 ? -27.239 -4.361 7.691 1.00 58.30 91 ASP A C 1
ATOM 604 O O . ASP A 1 91 ? -27.025 -3.498 6.823 1.00 63.89 91 ASP A O 1
ATOM 609 N N . ILE A 1 92 ? -26.584 -4.379 8.853 1.00 55.84 92 ILE A N 1
ATOM 610 C CA . ILE A 1 92 ? -25.684 -3.260 9.269 1.00 52.31 92 ILE A CA 1
ATOM 611 C C . ILE A 1 92 ? -24.218 -3.634 9.003 1.00 57.14 92 ILE A C 1
ATOM 612 O O . ILE A 1 92 ? -23.347 -2.834 9.385 1.00 57.75 92 ILE A O 1
ATOM 617 N N . GLU A 1 93 ? -23.940 -4.796 8.397 1.00 54.37 93 GLU A N 1
ATOM 618 C CA . GLU A 1 93 ? -22.557 -5.321 8.235 1.00 54.97 93 GLU A CA 1
ATOM 619 C C . GLU A 1 93 ? -21.698 -4.289 7.495 1.00 54.38 93 GLU A C 1
ATOM 620 O O . GLU A 1 93 ? -20.557 -4.040 7.941 1.00 55.22 93 GLU A O 1
ATOM 626 N N . SER A 1 94 ? -22.231 -3.740 6.400 1.00 56.03 94 SER A N 1
ATOM 627 C CA . SER A 1 94 ? -21.575 -2.727 5.535 1.00 63.15 94 SER A CA 1
ATOM 628 C C . SER A 1 94 ? -21.132 -1.533 6.395 1.00 68.68 94 SER A C 1
ATOM 629 O O . SER A 1 94 ? -19.969 -1.121 6.271 1.00 66.40 94 SER A O 1
ATOM 632 N N . GLN A 1 95 ? -21.990 -1.050 7.299 1.00 64.11 95 GLN A N 1
ATOM 633 C CA . GLN A 1 95 ? -21.703 0.167 8.105 1.00 59.83 95 GLN A CA 1
ATOM 634 C C . GLN A 1 95 ? -20.736 -0.174 9.238 1.00 60.51 95 GLN A C 1
ATOM 635 O O . GLN A 1 95 ? -19.915 0.701 9.602 1.00 61.63 95 GLN A O 1
ATOM 641 N N . LEU A 1 96 ? -20.805 -1.387 9.777 1.00 52.89 96 LEU A N 1
ATOM 642 C CA . LEU A 1 96 ? -19.866 -1.814 10.840 1.00 55.45 96 LEU A CA 1
ATOM 643 C C . LEU A 1 96 ? -18.449 -1.887 10.271 1.00 54.22 96 LEU A C 1
ATOM 644 O O . LEU A 1 96 ? -17.527 -1.465 10.960 1.00 59.98 96 LEU A O 1
ATOM 649 N N . ARG A 1 97 ? -18.288 -2.445 9.069 1.00 61.90 97 ARG A N 1
ATOM 650 C CA . ARG A 1 97 ? -16.967 -2.636 8.403 1.00 64.36 97 ARG A CA 1
ATOM 651 C C . ARG A 1 97 ? -16.319 -1.260 8.173 1.00 64.72 97 ARG A C 1
ATOM 652 O O . ARG A 1 97 ? -15.093 -1.120 8.443 1.00 61.94 97 ARG A O 1
ATOM 660 N N . ALA A 1 98 ? -17.101 -0.282 7.698 1.00 54.97 98 ALA A N 1
ATOM 661 C CA . ALA A 1 98 ? -16.666 1.122 7.540 1.00 58.92 98 ALA A CA 1
ATOM 662 C C . ALA A 1 98 ? -16.087 1.586 8.879 1.00 65.61 98 ALA A C 1
ATOM 663 O O . ALA A 1 98 ? -14.948 2.083 8.894 1.00 70.07 98 ALA A O 1
ATOM 665 N N . CYS A 1 99 ? -16.832 1.380 9.968 1.00 61.74 99 CYS A N 1
ATOM 666 C CA . CYS A 1 99 ? -16.442 1.809 11.335 1.00 60.22 99 CYS A CA 1
ATOM 667 C C . CYS A 1 99 ? -15.162 1.073 11.758 1.00 60.76 99 CYS A C 1
ATOM 668 O O . CYS A 1 99 ? -14.138 1.746 11.952 1.00 56.27 99 CYS A O 1
ATOM 671 N N . ALA A 1 100 ? -15.205 -0.258 11.860 1.00 59.69 100 ALA A N 1
ATOM 672 C CA . ALA A 1 100 ? -14.130 -1.077 12.468 1.00 61.34 100 ALA A CA 1
ATOM 673 C C . ALA A 1 100 ? -12.807 -0.832 11.726 1.00 61.99 100 ALA A C 1
ATOM 674 O O . ALA A 1 100 ? -11.781 -0.604 12.414 1.00 58.81 100 ALA A O 1
ATOM 676 N N . GLU A 1 101 ? -12.839 -0.855 10.387 1.00 60.25 101 GLU A N 1
ATOM 677 C CA . GLU A 1 101 ? -11.652 -0.667 9.500 1.00 61.25 101 GLU A CA 1
ATOM 678 C C . GLU A 1 101 ? -11.019 0.706 9.778 1.00 65.63 101 GLU A C 1
ATOM 679 O O . GLU A 1 101 ? -9.788 0.820 9.654 1.00 65.55 101 GLU A O 1
ATOM 681 N N . ASN A 1 102 ? -11.825 1.700 10.169 1.00 67.88 102 ASN A N 1
ATOM 682 C CA . ASN A 1 102 ? -11.372 3.086 10.472 1.00 70.20 102 ASN A CA 1
ATOM 683 C C . ASN A 1 102 ? -11.151 3.272 11.982 1.00 69.13 102 ASN A C 1
ATOM 684 O O . ASN A 1 102 ? -11.106 4.431 12.426 1.00 59.94 102 ASN A O 1
ATOM 689 N N . LYS A 1 103 ? -10.989 2.182 12.740 1.00 71.77 103 LYS A N 1
ATOM 690 C CA . LYS A 1 103 ? -10.682 2.221 14.198 1.00 71.36 103 LYS A CA 1
ATOM 691 C C . LYS A 1 103 ? -11.751 3.055 14.918 1.00 67.68 103 LYS A C 1
ATOM 692 O O . LYS A 1 103 ? -11.379 3.875 15.768 1.00 62.15 103 LYS A O 1
ATOM 698 N N . VAL A 1 104 ? -13.026 2.855 14.581 1.00 69.54 104 VAL A N 1
ATOM 699 C CA . VAL A 1 104 ? -14.182 3.587 15.179 1.00 67.69 104 VAL A CA 1
ATOM 700 C C . VAL A 1 104 ? -14.978 2.589 16.032 1.00 67.23 104 VAL A C 1
ATOM 701 O O . VAL A 1 104 ? -15.412 1.535 15.488 1.00 63.23 104 VAL A O 1
ATOM 705 N N . ASN A 1 105 ? -15.109 2.880 17.333 1.00 56.17 105 ASN A N 1
ATOM 706 C CA . ASN A 1 105 ? -16.070 2.198 18.238 1.00 59.33 105 ASN A CA 1
ATOM 707 C C . ASN A 1 105 ? -17.489 2.528 17.759 1.00 59.00 105 ASN A C 1
ATOM 708 O O . ASN A 1 105 ? -17.684 3.624 17.160 1.00 51.04 105 ASN A O 1
ATOM 713 N N . VAL A 1 106 ? -18.443 1.626 18.002 1.00 58.01 106 VAL A N 1
ATOM 714 C CA . VAL A 1 106 ? -19.876 1.880 17.675 1.00 60.90 106 VAL A CA 1
ATOM 715 C C . VAL A 1 106 ? -20.746 1.377 18.823 1.00 60.17 106 VAL A C 1
ATOM 716 O O . VAL A 1 106 ? -20.478 0.281 19.380 1.00 58.50 106 VAL A O 1
ATOM 720 N N . TYR A 1 107 ? -21.750 2.182 19.153 1.00 54.92 107 TYR A N 1
ATOM 721 C CA . TYR A 1 107 ? -22.975 1.754 19.859 1.00 54.48 107 TYR A CA 1
ATOM 722 C C . TYR A 1 107 ? -24.100 1.878 18.851 1.00 55.91 107 TYR A C 1
ATOM 723 O O . TYR A 1 107 ? -24.284 3.001 18.291 1.00 47.68 107 TYR A O 1
ATOM 732 N N . THR A 1 108 ? -24.821 0.776 18.643 1.00 49.28 108 THR A N 1
ATOM 733 C CA . THR A 1 108 ? -25.936 0.716 17.667 1.00 53.26 108 THR A CA 1
ATOM 734 C C . THR A 1 108 ? -27.263 0.495 18.407 1.00 52.49 108 THR A C 1
ATOM 735 O O . THR A 1 108 ? -27.275 -0.210 19.421 1.00 53.91 108 THR A O 1
ATOM 739 N N . ILE A 1 109 ? -28.345 1.070 17.899 1.00 46.78 109 ILE A N 1
ATOM 740 C CA . ILE A 1 109 ? -29.718 0.733 18.361 1.00 48.23 109 ILE A CA 1
ATOM 741 C C . ILE A 1 109 ? -30.331 -0.405 17.508 1.00 50.81 109 ILE A C 1
ATOM 742 O O . ILE A 1 109 ? -31.528 -0.695 17.674 1.00 47.30 109 ILE A O 1
ATOM 747 N N . ALA A 1 110 ? -29.564 -1.047 16.618 1.00 51.15 110 ALA A N 1
ATOM 748 C CA . ALA A 1 110 ? -29.971 -2.332 15.992 1.00 50.99 110 ALA A CA 1
ATOM 749 C C . ALA A 1 110 ? -30.502 -3.246 17.105 1.00 50.52 110 ALA A C 1
ATOM 750 O O . ALA A 1 110 ? -29.709 -3.592 18.001 1.00 48.53 110 ALA A O 1
ATOM 752 N N . GLU A 1 111 ? -31.810 -3.533 17.105 1.00 54.57 111 GLU A N 1
ATOM 753 C CA . GLU A 1 111 ? -32.505 -4.290 18.181 1.00 51.19 111 GLU A CA 1
ATOM 754 C C . GLU A 1 111 ? -31.787 -5.624 18.417 1.00 47.32 111 GLU A C 1
ATOM 755 O O . GLU A 1 111 ? -31.553 -5.968 19.581 1.00 50.52 111 GLU A O 1
ATOM 761 N N . GLU A 1 112 ? -31.426 -6.350 17.368 1.00 49.24 112 GLU A N 1
ATOM 762 C CA . GLU A 1 112 ? -30.851 -7.705 17.549 1.00 50.06 112 GLU A CA 1
ATOM 763 C C . GLU A 1 112 ? -29.513 -7.649 18.266 1.00 48.61 112 GLU A C 1
ATOM 764 O O . GLU A 1 112 ? -29.123 -8.660 18.860 1.00 47.99 112 GLU A O 1
ATOM 770 N N . LEU A 1 113 ? -28.863 -6.496 18.258 1.00 47.15 113 LEU A N 1
ATOM 771 C CA . LEU A 1 113 ? -27.471 -6.474 18.774 1.00 49.80 113 LEU A CA 1
ATOM 772 C C . LEU A 1 113 ? -27.467 -6.306 20.297 1.00 53.88 113 LEU A C 1
ATOM 773 O O . LEU A 1 113 ? -26.363 -6.410 20.893 1.00 49.19 113 LEU A O 1
ATOM 778 N N . THR A 1 114 ? -28.656 -6.116 20.886 1.00 49.98 114 THR A N 1
ATOM 779 C CA . THR A 1 114 ? -28.949 -6.416 22.310 1.00 54.44 114 THR A CA 1
ATOM 780 C C . THR A 1 114 ? -28.198 -7.689 22.732 1.00 53.83 114 THR A C 1
ATOM 781 O O . THR A 1 114 ? -27.547 -7.657 23.794 1.00 52.19 114 THR A O 1
ATOM 785 N N . PHE A 1 115 ? -28.304 -8.752 21.921 1.00 53.64 115 PHE A N 1
ATOM 786 C CA . PHE A 1 115 ? -27.604 -10.049 22.145 1.00 53.88 115 PHE A CA 1
ATOM 787 C C . PHE A 1 115 ? -27.834 -10.896 20.888 1.00 54.75 115 PHE A C 1
ATOM 788 O O . PHE A 1 115 ? -28.901 -11.510 20.794 1.00 44.12 115 PHE A O 1
ATOM 796 N N . SER A 1 116 ? -26.868 -10.933 19.967 1.00 52.32 116 SER A N 1
ATOM 797 C CA . SER A 1 116 ? -27.071 -11.593 18.648 1.00 52.27 116 SER A CA 1
ATOM 798 C C . SER A 1 116 ? -26.336 -12.928 18.532 1.00 52.29 116 SER A C 1
ATOM 799 O O . SER A 1 116 ? -26.527 -13.595 17.511 1.00 53.72 116 SER A O 1
ATOM 802 N N . TRP A 1 117 ? -25.539 -13.297 19.528 1.00 50.35 117 TRP A N 1
ATOM 803 C CA . TRP A 1 117 ? -24.702 -14.523 19.439 1.00 55.68 117 TRP A CA 1
ATOM 804 C C . TRP A 1 117 ? -25.490 -15.751 18.947 1.00 55.01 117 TRP A C 1
ATOM 805 O O . TRP A 1 117 ? -24.867 -16.594 18.300 1.00 60.82 117 TRP A O 1
ATOM 816 N N . THR A 1 118 ? -26.792 -15.850 19.219 1.00 55.20 118 THR A N 1
ATOM 817 C CA . THR A 1 118 ? -27.561 -17.077 18.874 1.00 56.21 118 THR A CA 1
ATOM 818 C C . THR A 1 118 ? -28.437 -16.861 17.641 1.00 60.77 118 THR A C 1
ATOM 819 O O . THR A 1 118 ? -28.614 -17.818 16.876 1.00 62.85 118 THR A O 1
ATOM 823 N N . SER A 1 119 ? -28.977 -15.658 17.474 1.00 60.01 119 SER A N 1
ATOM 824 C CA . SER A 1 119 ? -29.866 -15.352 16.328 1.00 55.69 119 SER A CA 1
ATOM 825 C C . SER A 1 119 ? -29.033 -15.228 15.055 1.00 49.91 119 SER A C 1
ATOM 826 O O . SER A 1 119 ? -29.585 -15.427 13.974 1.00 52.16 119 SER A O 1
ATOM 829 N N . ALA A 1 120 ? -27.749 -14.929 15.197 1.00 51.08 120 ALA A N 1
ATOM 830 C CA . ALA A 1 120 ? -26.875 -14.709 14.030 1.00 48.97 120 ALA A CA 1
ATOM 831 C C . ALA A 1 120 ? -25.446 -15.031 14.432 1.00 52.73 120 ALA A C 1
ATOM 832 O O . ALA A 1 120 ? -24.614 -14.123 14.431 1.00 55.34 120 ALA A O 1
ATOM 834 N N . PRO A 1 121 ? -25.124 -16.300 14.723 1.00 55.06 121 PRO A N 1
ATOM 835 C CA . PRO A 1 121 ? -23.802 -16.643 15.246 1.00 56.43 121 PRO A CA 1
ATOM 836 C C . PRO A 1 121 ? -22.670 -16.482 14.235 1.00 59.58 121 PRO A C 1
ATOM 837 O O . PRO A 1 121 ? -21.559 -16.233 14.644 1.00 54.44 121 PRO A O 1
ATOM 841 N N . GLU A 1 122 ? -22.994 -16.595 12.957 1.00 63.74 122 GLU A N 1
ATOM 842 C CA . GLU A 1 122 ? -21.985 -16.566 11.867 1.00 61.75 122 GLU A CA 1
ATOM 843 C C . GLU A 1 122 ? -21.484 -15.128 11.717 1.00 55.38 122 GLU A C 1
ATOM 844 O O . GLU A 1 122 ? -20.271 -14.908 11.892 1.00 55.64 122 GLU A O 1
ATOM 850 N N . LYS A 1 123 ? -22.388 -14.193 11.408 1.00 52.16 123 LYS A N 1
ATOM 851 C CA . LYS A 1 123 ? -22.065 -12.762 11.185 1.00 54.33 123 LYS A CA 1
ATOM 852 C C . LYS A 1 123 ? -21.486 -12.177 12.480 1.00 53.81 123 LYS A C 1
ATOM 853 O O . LYS A 1 123 ? -20.510 -11.407 12.392 1.00 62.84 123 LYS A O 1
ATOM 855 N N . THR A 1 124 ? -22.034 -12.551 13.644 1.00 54.55 124 THR A N 1
ATOM 856 C CA . THR A 1 124 ? -21.656 -12.006 14.981 1.00 51.75 124 THR A CA 1
ATOM 857 C C . THR A 1 124 ? -20.195 -12.390 15.266 1.00 56.91 124 THR A C 1
ATOM 858 O O . THR A 1 124 ? -19.384 -11.499 15.562 1.00 62.38 124 THR A O 1
ATOM 862 N N . LYS A 1 125 ? -19.861 -13.679 15.172 1.00 62.13 125 LYS A N 1
ATOM 863 C CA . LYS A 1 125 ? -18.464 -14.153 15.349 1.00 64.36 125 LYS A CA 1
ATOM 864 C C . LYS A 1 125 ? -17.567 -13.269 14.481 1.00 61.29 125 LYS A C 1
ATOM 865 O O . LYS A 1 125 ? -16.618 -12.668 15.015 1.00 59.70 125 LYS A O 1
ATOM 871 N N . GLU A 1 126 ? -17.923 -13.165 13.201 1.00 62.06 126 GLU A N 1
ATOM 872 C CA . GLU A 1 126 ? -17.235 -12.342 12.176 1.00 60.75 126 GLU A CA 1
ATOM 873 C C . GLU A 1 126 ? -17.012 -10.915 12.690 1.00 57.76 126 GLU A C 1
ATOM 874 O O . GLU A 1 126 ? -15.865 -10.452 12.655 1.00 54.76 126 GLU A O 1
ATOM 880 N N . MET A 1 127 ? -18.066 -10.225 13.122 1.00 58.01 127 MET A N 1
ATOM 881 C CA . MET A 1 127 ? -17.957 -8.801 13.557 1.00 62.45 127 MET A CA 1
ATOM 882 C C . MET A 1 127 ? -17.123 -8.718 14.847 1.00 52.88 127 MET A C 1
ATOM 883 O O . MET A 1 127 ? -16.319 -7.788 14.963 1.00 58.31 127 MET A O 1
ATOM 888 N N . ASP A 1 128 ? -17.276 -9.677 15.757 1.00 56.20 128 ASP A N 1
ATOM 889 C CA . ASP A 1 128 ? -16.466 -9.770 16.998 1.00 57.57 128 ASP A CA 1
ATOM 890 C C . ASP A 1 128 ? -14.979 -9.754 16.616 1.00 61.42 128 ASP A C 1
ATOM 891 O O . ASP A 1 128 ? -14.250 -8.810 17.023 1.00 57.48 128 ASP A O 1
ATOM 896 N N . GLU A 1 129 ? -14.552 -10.743 15.829 1.00 65.99 129 GLU A N 1
ATOM 897 C CA . GLU A 1 129 ? -13.139 -10.897 15.379 1.00 64.73 129 GLU A CA 1
ATOM 898 C C . GLU A 1 129 ? -12.683 -9.638 14.617 1.00 62.27 129 GLU A C 1
ATOM 899 O O . GLU A 1 129 ? -11.497 -9.277 14.741 1.00 57.15 129 GLU A O 1
ATOM 905 N N . LEU A 1 130 ? -13.576 -8.982 13.866 1.00 57.84 130 LEU A N 1
ATOM 906 C CA . LEU A 1 130 ? -13.220 -7.766 13.090 1.00 58.83 130 LEU A CA 1
ATOM 907 C C . LEU A 1 130 ? -12.864 -6.636 14.055 1.00 59.43 130 LEU A C 1
ATOM 908 O O . LEU A 1 130 ? -11.788 -6.053 13.900 1.00 71.00 130 LEU A O 1
ATOM 913 N N . PHE A 1 131 ? -13.755 -6.315 14.996 1.00 68.45 131 PHE A N 1
ATOM 914 C CA . PHE A 1 131 ? -13.587 -5.170 15.935 1.00 61.77 131 PHE A CA 1
ATOM 915 C C . PHE A 1 131 ? -12.374 -5.456 16.837 1.00 60.03 131 PHE A C 1
ATOM 916 O O . PHE A 1 131 ? -11.573 -4.524 17.080 1.00 58.03 131 PHE A O 1
ATOM 924 N N . LYS A 1 132 ? -12.225 -6.707 17.289 1.00 59.57 132 LYS A N 1
ATOM 925 C CA . LYS A 1 132 ? -10.984 -7.227 17.931 1.00 70.98 132 LYS A CA 1
ATOM 926 C C . LYS A 1 132 ? -9.762 -6.809 17.094 1.00 71.73 132 LYS A C 1
ATOM 927 O O . LYS A 1 132 ? -8.849 -6.179 17.650 1.00 74.40 132 LYS A O 1
ATOM 933 N N . GLU A 1 133 ? -9.772 -7.100 15.794 1.00 69.40 133 GLU A N 1
ATOM 934 C CA . GLU A 1 133 ? -8.635 -6.822 14.875 1.00 76.83 133 GLU A CA 1
ATOM 935 C C . GLU A 1 133 ? -8.272 -5.331 14.906 1.00 74.80 133 GLU A C 1
ATOM 936 O O . GLU A 1 133 ? -7.066 -5.042 14.922 1.00 73.42 133 GLU A O 1
ATOM 942 N N . HIS A 1 134 ? -9.256 -4.425 14.893 1.00 65.92 134 HIS A N 1
ATOM 943 C CA . HIS A 1 134 ? -9.036 -2.960 14.734 1.00 69.93 134 HIS A CA 1
ATOM 944 C C . HIS A 1 134 ? -9.123 -2.213 16.076 1.00 72.82 134 HIS A C 1
ATOM 945 O O . HIS A 1 134 ? -9.120 -0.954 16.049 1.00 70.40 134 HIS A O 1
ATOM 952 N N . ASN A 1 135 ? -9.173 -2.941 17.200 1.00 72.78 135 ASN A N 1
ATOM 953 C CA . ASN A 1 135 ? -8.901 -2.392 18.557 1.00 78.28 135 ASN A CA 1
ATOM 954 C C . ASN A 1 135 ? -9.991 -1.384 18.948 1.00 75.00 135 ASN A C 1
ATOM 955 O O . ASN A 1 135 ? -9.650 -0.357 19.572 1.00 71.88 135 ASN A O 1
ATOM 960 N N . VAL A 1 136 ? -11.245 -1.676 18.584 1.00 73.62 136 VAL A N 1
ATOM 961 C CA . VAL A 1 136 ? -12.452 -0.848 18.886 1.00 68.33 136 VAL A CA 1
ATOM 962 C C . VAL A 1 136 ? -13.599 -1.787 19.276 1.00 69.72 136 VAL A C 1
ATOM 963 O O . VAL A 1 136 ? -13.401 -3.026 19.209 1.00 67.99 136 VAL A O 1
ATOM 967 N N . SER A 1 137 ? -14.741 -1.208 19.671 1.00 68.34 137 SER A N 1
ATOM 968 C CA . SER A 1 137 ? -15.845 -1.884 20.399 1.00 65.66 137 SER A CA 1
ATOM 969 C C . SER A 1 137 ? -17.165 -1.811 19.608 1.00 62.90 137 SER A C 1
ATOM 970 O O . SER A 1 137 ? -17.480 -0.731 19.014 1.00 55.11 137 SER A O 1
ATOM 973 N N . LEU A 1 138 ? -17.925 -2.918 19.630 1.00 53.96 138 LEU A N 1
ATOM 974 C CA . LEU A 1 138 ? -19.306 -3.002 19.095 1.00 52.20 138 LEU A CA 1
ATOM 975 C C . LEU A 1 138 ? -20.268 -3.326 20.242 1.00 52.56 138 LEU A C 1
ATOM 976 O O . LEU A 1 138 ? -20.125 -4.414 20.865 1.00 52.02 138 LEU A O 1
ATOM 981 N N . ILE A 1 139 ? -21.228 -2.431 20.476 1.00 50.72 139 ILE A N 1
ATOM 982 C CA . ILE A 1 139 ? -22.230 -2.503 21.580 1.00 53.73 139 ILE A CA 1
ATOM 983 C C . ILE A 1 139 ? -23.574 -1.998 21.052 1.00 50.07 139 ILE A C 1
ATOM 984 O O . ILE A 1 139 ? -23.539 -1.156 20.148 1.00 49.08 139 ILE A O 1
ATOM 989 N N . GLY A 1 140 ? -24.708 -2.507 21.568 1.00 52.03 140 GLY A N 1
ATOM 990 C CA . GLY A 1 140 ? -26.035 -2.082 21.083 1.00 48.37 140 GLY A CA 1
ATOM 991 C C . GLY A 1 140 ? -27.224 -2.588 21.884 1.00 53.17 140 GLY A C 1
ATOM 992 O O . GLY A 1 140 ? -27.058 -3.458 22.774 1.00 54.88 140 GLY A O 1
ATOM 993 N N . GLY A 1 141 ? -28.400 -2.048 21.549 1.00 45.84 141 GLY A N 1
ATOM 994 C CA . GLY A 1 141 ? -29.702 -2.557 22.016 1.00 49.97 141 GLY A CA 1
ATOM 995 C C . GLY A 1 141 ? -30.729 -1.457 22.182 1.00 45.64 141 GLY A C 1
ATOM 996 O O . GLY A 1 141 ? -31.931 -1.770 22.155 1.00 41.18 141 GLY A O 1
ATOM 997 N N . GLY A 1 142 ? -30.288 -0.212 22.409 1.00 52.24 142 GLY A N 1
ATOM 998 C CA . GLY A 1 142 ? -31.205 0.916 22.653 1.00 48.11 142 GLY A CA 1
ATOM 999 C C . GLY A 1 142 ? -32.174 0.606 23.782 1.00 44.15 142 GLY A C 1
ATOM 1000 O O . GLY A 1 142 ? -31.716 0.204 24.860 1.00 47.43 142 GLY A O 1
ATOM 1001 N N . PHE A 1 143 ? -33.463 0.818 23.558 1.00 38.19 143 PHE A N 1
ATOM 1002 C CA . PHE A 1 143 ? -34.548 0.670 24.563 1.00 43.04 143 PHE A CA 1
ATOM 1003 C C . PHE A 1 143 ? -34.508 -0.705 25.240 1.00 46.65 143 PHE A C 1
ATOM 1004 O O . PHE A 1 143 ? -34.836 -0.782 26.435 1.00 49.67 143 PHE A O 1
ATOM 1012 N N . LEU A 1 144 ? -34.169 -1.753 24.480 1.00 46.09 144 LEU A N 1
ATOM 1013 C CA . LEU A 1 144 ? -34.147 -3.168 24.943 1.00 50.16 144 LEU A CA 1
ATOM 1014 C C . LEU A 1 144 ? -32.978 -3.333 25.908 1.00 50.17 144 LEU A C 1
ATOM 1015 O O . LEU A 1 144 ? -33.143 -3.984 26.964 1.00 53.57 144 LEU A O 1
ATOM 1020 N N . ASP A 1 145 ? -31.836 -2.758 25.548 1.00 44.82 145 ASP A N 1
ATOM 1021 C CA . ASP A 1 145 ? -30.637 -2.718 26.422 1.00 44.79 145 ASP A CA 1
ATOM 1022 C C . ASP A 1 145 ? -31.023 -2.040 27.743 1.00 45.70 145 ASP A C 1
ATOM 1023 O O . ASP A 1 145 ? -30.922 -2.690 28.800 1.00 44.49 145 ASP A O 1
ATOM 1028 N N . GLY A 1 146 ? -31.487 -0.790 27.683 1.00 46.22 146 GLY A N 1
ATOM 1029 C CA . GLY A 1 146 ? -31.514 0.107 28.849 1.00 48.56 146 GLY A CA 1
ATOM 1030 C C . GLY A 1 146 ? -32.803 0.022 29.637 1.00 48.02 146 GLY A C 1
ATOM 1031 O O . GLY A 1 146 ? -32.745 -0.267 30.852 1.00 51.96 146 GLY A O 1
ATOM 1032 N N . ALA A 1 147 ? -33.929 0.339 29.009 1.00 46.46 147 ALA A N 1
ATOM 1033 C CA . ALA A 1 147 ? -35.233 0.421 29.700 1.00 45.39 147 ALA A CA 1
ATOM 1034 C C . ALA A 1 147 ? -35.710 -0.972 30.159 1.00 41.67 147 ALA A C 1
ATOM 1035 O O . ALA A 1 147 ? -36.371 -1.029 31.185 1.00 38.01 147 ALA A O 1
ATOM 1037 N N . CYS A 1 148 ? -35.368 -2.053 29.455 1.00 42.43 148 CYS A N 1
ATOM 1038 C CA . CYS A 1 148 ? -35.841 -3.437 29.765 1.00 45.76 148 CYS A CA 1
ATOM 1039 C C . CYS A 1 148 ? -34.754 -4.196 30.533 1.00 42.48 148 CYS A C 1
ATOM 1040 O O . CYS A 1 148 ? -34.902 -4.402 31.752 1.00 45.12 148 CYS A O 1
ATOM 1043 N N . CYS A 1 149 ? -33.650 -4.516 29.870 1.00 41.95 149 CYS A N 1
ATOM 1044 C CA . CYS A 1 149 ? -32.597 -5.394 30.420 1.00 42.42 149 CYS A CA 1
ATOM 1045 C C . CYS A 1 149 ? -31.864 -4.740 31.605 1.00 44.62 149 CYS A C 1
ATOM 1046 O O . CYS A 1 149 ? -31.780 -5.394 32.648 1.00 42.00 149 CYS A O 1
ATOM 1049 N N . ASP A 1 150 ? -31.400 -3.488 31.484 1.00 45.84 150 ASP A N 1
ATOM 1050 C CA . ASP A 1 150 ? -30.506 -2.864 32.497 1.00 47.32 150 ASP A CA 1
ATOM 1051 C C . ASP A 1 150 ? -31.323 -2.518 33.745 1.00 43.83 150 ASP A C 1
ATOM 1052 O O . ASP A 1 150 ? -30.827 -2.779 34.839 1.00 40.78 150 ASP A O 1
ATOM 1057 N N . MET A 1 151 ? -32.541 -1.993 33.592 1.00 42.35 151 MET A N 1
ATOM 1058 C CA . MET A 1 151 ? -33.489 -1.780 34.720 1.00 43.49 151 MET A CA 1
ATOM 1059 C C . MET A 1 151 ? -33.711 -3.116 35.446 1.00 41.11 151 MET A C 1
ATOM 1060 O O . MET A 1 151 ? -33.615 -3.149 36.701 1.00 42.61 151 MET A O 1
ATOM 1065 N N . ALA A 1 152 ? -34.021 -4.175 34.690 1.00 40.60 152 ALA A N 1
ATOM 1066 C CA . ALA A 1 152 ? -34.198 -5.552 35.223 1.00 41.18 152 ALA A CA 1
ATOM 1067 C C . ALA A 1 152 ? -32.942 -5.966 35.980 1.00 39.69 152 ALA A C 1
ATOM 1068 O O . ALA A 1 152 ? -33.084 -6.637 36.993 1.00 44.81 152 ALA A O 1
ATOM 1070 N N . ARG A 1 153 ? -31.759 -5.609 35.472 1.00 44.85 153 ARG A N 1
ATOM 1071 C CA . ARG A 1 153 ? -30.472 -6.087 36.037 1.00 45.77 153 ARG A CA 1
ATOM 1072 C C . ARG A 1 153 ? -30.288 -5.461 37.418 1.00 48.60 153 ARG A C 1
ATOM 1073 O O . ARG A 1 153 ? -29.824 -6.174 38.323 1.00 48.27 153 ARG A O 1
ATOM 1081 N N . THR A 1 154 ? -30.588 -4.164 37.543 1.00 42.10 154 THR A N 1
ATOM 1082 C CA . THR A 1 154 ? -30.538 -3.421 38.824 1.00 42.97 154 THR A CA 1
ATOM 1083 C C . THR A 1 154 ? -31.472 -4.109 39.814 1.00 39.12 154 THR A C 1
ATOM 1084 O O . THR A 1 154 ? -31.020 -4.424 40.919 1.00 45.26 154 THR A O 1
ATOM 1088 N N . MET A 1 155 ? -32.719 -4.334 39.419 1.00 41.84 155 MET A N 1
ATOM 1089 C CA . MET A 1 155 ? -33.763 -4.902 40.300 1.00 45.10 155 MET A CA 1
ATOM 1090 C C . MET A 1 155 ? -33.412 -6.353 40.666 1.00 47.10 155 MET A C 1
ATOM 1091 O O . MET A 1 155 ? -33.691 -6.749 41.823 1.00 45.09 155 MET A O 1
ATOM 1096 N N . ALA A 1 156 ? -32.842 -7.114 39.730 1.00 46.86 156 ALA A N 1
ATOM 1097 C CA . ALA A 1 156 ? -32.454 -8.535 39.947 1.00 48.70 156 ALA A CA 1
ATOM 1098 C C . ALA A 1 156 ? -31.387 -8.631 41.041 1.00 47.26 156 ALA A C 1
ATOM 1099 O O . ALA A 1 156 ? -31.281 -9.693 41.657 1.00 47.80 156 ALA A O 1
ATOM 1101 N N . ALA A 1 157 ? -30.619 -7.564 41.285 1.00 46.37 157 ALA A N 1
ATOM 1102 C CA . ALA A 1 157 ? -29.517 -7.594 42.265 1.00 44.51 157 ALA A CA 1
ATOM 1103 C C . ALA A 1 157 ? -30.132 -7.897 43.627 1.00 46.89 157 ALA A C 1
ATOM 1104 O O . ALA A 1 157 ? -29.424 -8.404 44.489 1.00 44.61 157 ALA A O 1
ATOM 1106 N N . MET A 1 158 ? -31.438 -7.648 43.783 1.00 46.19 158 MET A N 1
ATOM 1107 C CA . MET A 1 158 ? -32.143 -7.765 45.081 1.00 47.97 158 MET A CA 1
ATOM 1108 C C . MET A 1 158 ? -32.710 -9.179 45.240 1.00 44.79 158 MET A C 1
ATOM 1109 O O . MET A 1 158 ? -33.486 -9.368 46.165 1.00 46.27 158 MET A O 1
ATOM 1114 N N . MET A 1 159 ? -32.305 -10.142 44.407 1.00 47.14 159 MET A N 1
ATOM 1115 C CA . MET A 1 159 ? -32.812 -11.544 44.471 1.00 48.66 159 MET A CA 1
ATOM 1116 C C . MET A 1 159 ? -31.733 -12.402 45.135 1.00 46.29 159 MET A C 1
ATOM 1117 O O . MET A 1 159 ? -30.540 -12.189 44.826 1.00 49.38 159 MET A O 1
ATOM 1122 N N . HIS A 1 160 ? -32.139 -13.326 46.009 1.00 46.94 160 HIS A N 1
ATOM 1123 C CA . HIS A 1 160 ? -31.263 -14.381 46.598 1.00 46.94 160 HIS A CA 1
ATOM 1124 C C . HIS A 1 160 ? -31.255 -15.588 45.653 1.00 49.55 160 HIS A C 1
ATOM 1125 O O . HIS A 1 160 ? -30.165 -16.064 45.314 1.00 51.34 160 HIS A O 1
ATOM 1132 N N . LYS A 1 161 ? -32.436 -16.026 45.208 1.00 48.78 161 LYS A N 1
ATOM 1133 C CA . LYS A 1 161 ? -32.580 -17.067 44.161 1.00 50.12 161 LYS A CA 1
ATOM 1134 C C . LYS A 1 161 ? -33.608 -16.593 43.135 1.00 46.63 161 LYS A C 1
ATOM 1135 O O . LYS A 1 161 ? -34.706 -16.217 43.545 1.00 49.62 161 LYS A O 1
ATOM 1137 N N . ILE A 1 162 ? -33.302 -16.709 41.844 1.00 47.59 162 ILE A N 1
ATOM 1138 C CA . ILE A 1 162 ? -34.329 -16.510 40.783 1.00 53.21 162 ILE A CA 1
ATOM 1139 C C . ILE A 1 162 ? -34.652 -17.870 40.148 1.00 56.11 162 ILE A C 1
ATOM 1140 O O . ILE A 1 162 ? -33.713 -18.534 39.602 1.00 47.09 162 ILE A O 1
ATOM 1145 N N . ASP A 1 163 ? -35.938 -18.240 40.222 1.00 48.94 163 ASP A N 1
ATOM 1146 C CA . ASP A 1 163 ? -36.569 -19.421 39.579 1.00 49.28 163 ASP A CA 1
ATOM 1147 C C . ASP A 1 163 ? -37.086 -19.064 38.177 1.00 56.13 163 ASP A C 1
ATOM 1148 O O . ASP A 1 163 ? -37.021 -19.937 37.274 1.00 53.54 163 ASP A O 1
ATOM 1153 N N . LYS A 1 164 ? -37.596 -17.840 37.991 1.00 52.07 164 LYS A N 1
ATOM 1154 C CA . LYS A 1 164 ? -38.255 -17.418 36.728 1.00 48.57 164 LYS A CA 1
ATOM 1155 C C . LYS A 1 164 ? -38.171 -15.889 36.541 1.00 48.96 164 LYS A C 1
ATOM 1156 O O . LYS A 1 164 ? -38.349 -15.148 37.537 1.00 44.06 164 LYS A O 1
ATOM 1162 N N . LEU A 1 165 ? -37.861 -15.439 35.327 1.00 48.66 165 LEU A N 1
ATOM 1163 C CA . LEU A 1 165 ? -38.070 -14.035 34.879 1.00 46.68 165 LEU A CA 1
ATOM 1164 C C . LEU A 1 165 ? -39.249 -14.010 33.916 1.00 46.82 165 LEU A C 1
ATOM 1165 O O . LEU A 1 165 ? -39.232 -14.772 32.934 1.00 46.60 165 LEU A O 1
ATOM 1170 N N . ASP A 1 166 ? -40.201 -13.127 34.198 1.00 42.09 166 ASP A N 1
ATOM 1171 C CA . ASP A 1 166 ? -41.444 -12.942 33.420 1.00 43.91 166 ASP A CA 1
ATOM 1172 C C . ASP A 1 166 ? -41.610 -11.440 33.129 1.00 48.01 166 ASP A C 1
ATOM 1173 O O . ASP A 1 166 ? -41.873 -10.672 34.090 1.00 43.91 166 ASP A O 1
ATOM 1178 N N . GLY A 1 167 ? -41.455 -11.012 31.878 1.00 48.21 167 GLY A N 1
ATOM 1179 C CA . GLY A 1 167 ? -41.577 -9.577 31.548 1.00 53.84 167 GLY A CA 1
ATOM 1180 C C . GLY A 1 167 ? -41.869 -9.315 30.086 1.00 49.61 167 GLY A C 1
ATOM 1181 O O . GLY A 1 167 ? -42.231 -10.237 29.388 1.00 48.81 167 GLY A O 1
ATOM 1182 N N . GLY A 1 168 ? -41.701 -8.067 29.649 1.00 52.72 168 GLY A N 1
ATOM 1183 C CA . GLY A 1 168 ? -41.963 -7.658 28.263 1.00 53.19 168 GLY A CA 1
ATOM 1184 C C . GLY A 1 168 ? -42.225 -6.171 28.133 1.00 52.03 168 GLY A C 1
ATOM 1185 O O . GLY A 1 168 ? -42.006 -5.417 29.100 1.00 49.51 168 GLY A O 1
ATOM 1186 N N . LEU A 1 169 ? -42.637 -5.763 26.939 1.00 51.21 169 LEU A N 1
ATOM 1187 C CA . LEU A 1 169 ? -42.912 -4.344 26.612 1.00 53.06 169 LEU A CA 1
ATOM 1188 C C . LEU A 1 169 ? -44.036 -4.279 25.582 1.00 54.45 169 LEU A C 1
ATOM 1189 O O . LEU A 1 169 ? -44.222 -5.256 24.833 1.00 54.93 169 LEU A O 1
ATOM 1194 N N . GLN A 1 170 ? -44.755 -3.160 25.576 1.00 55.56 170 GLN A N 1
ATOM 1195 C CA . GLN A 1 170 ? -45.741 -2.792 24.540 1.00 55.83 170 GLN A CA 1
ATOM 1196 C C . GLN A 1 170 ? -45.320 -1.455 23.934 1.00 55.11 170 GLN A C 1
ATOM 1197 O O . GLN A 1 170 ? -44.964 -0.551 24.699 1.00 54.41 170 GLN A O 1
ATOM 1203 N N . TYR A 1 171 ? -45.349 -1.363 22.609 1.00 51.84 171 TYR A N 1
ATOM 1204 C CA . TYR A 1 171 ? -44.927 -0.167 21.843 1.00 55.84 171 TYR A CA 1
ATOM 1205 C C . TYR A 1 171 ? -45.905 0.027 20.686 1.00 56.73 171 TYR A C 1
ATOM 1206 O O . TYR A 1 171 ? -46.566 -0.958 20.225 1.00 52.29 171 TYR A O 1
ATOM 1215 N N . ASN A 1 172 ? -46.003 1.279 20.245 1.00 56.51 172 ASN A N 1
ATOM 1216 C CA . ASN A 1 172 ? -46.912 1.701 19.159 1.00 55.54 172 ASN A CA 1
ATOM 1217 C C . ASN A 1 172 ? -46.224 1.455 17.817 1.00 54.99 172 ASN A C 1
ATOM 1218 O O . ASN A 1 172 ? -45.314 2.254 17.433 1.00 51.14 172 ASN A O 1
ATOM 1223 N N . VAL A 1 173 ? -46.678 0.430 17.102 1.00 59.92 173 VAL A N 1
ATOM 1224 C CA . VAL A 1 173 ? -46.030 -0.070 15.853 1.00 64.55 173 VAL A CA 1
ATOM 1225 C C . VAL A 1 173 ? -46.238 0.929 14.699 1.00 65.33 173 VAL A C 1
ATOM 1226 O O . VAL A 1 173 ? -45.485 0.840 13.708 1.00 70.74 173 VAL A O 1
ATOM 1230 N N . ASP A 1 174 ? -47.202 1.850 14.812 1.00 67.91 174 ASP A N 1
ATOM 1231 C CA . ASP A 1 174 ? -47.553 2.815 13.730 1.00 69.01 174 ASP A CA 1
ATOM 1232 C C . ASP A 1 174 ? -46.558 3.989 13.687 1.00 65.15 174 ASP A C 1
ATOM 1233 O O . ASP A 1 174 ? -46.471 4.636 12.628 1.00 71.12 174 ASP A O 1
ATOM 1238 N N . HIS A 1 175 ? -45.802 4.222 14.761 1.00 61.92 175 HIS A N 1
ATOM 1239 C CA . HIS A 1 175 ? -45.028 5.467 15.003 1.00 63.17 175 HIS A CA 1
ATOM 1240 C C . HIS A 1 175 ? -43.541 5.279 14.694 1.00 67.44 175 HIS A C 1
ATOM 1241 O O . HIS A 1 175 ? -42.761 6.191 15.060 1.00 69.00 175 HIS A O 1
ATOM 1248 N N . TYR A 1 176 ? -43.143 4.167 14.064 1.00 60.00 176 TYR A N 1
ATOM 1249 C CA . TYR A 1 176 ? -41.731 3.930 13.647 1.00 60.17 176 TYR A CA 1
ATOM 1250 C C . TYR A 1 176 ? -41.659 3.739 12.126 1.00 63.48 176 TYR A C 1
ATOM 1251 O O . TYR A 1 176 ? -40.616 3.220 11.646 1.00 62.64 176 TYR A O 1
ATOM 1260 N N . GLY A 1 177 ? -42.715 4.123 11.392 1.00 59.83 177 GLY A N 1
ATOM 1261 C CA . GLY A 1 177 ? -42.734 4.078 9.915 1.00 63.35 177 GLY A CA 1
ATOM 1262 C C . GLY A 1 177 ? -43.211 2.746 9.343 1.00 66.99 177 GLY A C 1
ATOM 1263 O O . GLY A 1 177 ? -43.410 1.780 10.119 1.00 64.17 177 GLY A O 1
ATOM 1264 N N . GLN A 1 178 ? -43.351 2.705 8.010 1.00 66.81 178 GLN A N 1
ATOM 1265 C CA . GLN A 1 178 ? -43.928 1.592 7.210 1.00 66.12 178 GLN A CA 1
ATOM 1266 C C . GLN A 1 178 ? -43.189 0.277 7.472 1.00 61.95 178 GLN A C 1
ATOM 1267 O O . GLN A 1 178 ? -43.866 -0.717 7.790 1.00 61.16 178 GLN A O 1
ATOM 1273 N N . VAL A 1 179 ? -41.866 0.269 7.290 1.00 57.90 179 VAL A N 1
ATOM 1274 C CA . VAL A 1 179 ? -41.025 -0.962 7.348 1.00 61.57 179 VAL A CA 1
ATOM 1275 C C . VAL A 1 179 ? -41.365 -1.723 8.633 1.00 63.69 179 VAL A C 1
ATOM 1276 O O . VAL A 1 179 ? -41.591 -2.940 8.531 1.00 77.21 179 VAL A O 1
ATOM 1280 N N . LEU A 1 180 ? -41.419 -1.046 9.787 1.00 62.30 180 LEU A N 1
ATOM 1281 C CA . LEU A 1 180 ? -41.648 -1.726 11.094 1.00 64.52 180 LEU A CA 1
ATOM 1282 C C . LEU A 1 180 ? -43.071 -2.285 11.114 1.00 62.23 180 LEU A C 1
ATOM 1283 O O . LEU A 1 180 ? -43.240 -3.418 11.573 1.00 70.02 180 LEU A O 1
ATOM 1288 N N . ALA A 1 181 ? -44.044 -1.509 10.648 1.00 59.66 181 ALA A N 1
ATOM 1289 C CA . ALA A 1 181 ? -45.463 -1.916 10.564 1.00 59.33 181 ALA A CA 1
ATOM 1290 C C . ALA A 1 181 ? -45.552 -3.210 9.745 1.00 58.56 181 ALA A C 1
ATOM 1291 O O . ALA A 1 181 ? -46.138 -4.189 10.218 1.00 55.61 181 ALA A O 1
ATOM 1293 N N . ILE A 1 182 ? -44.946 -3.236 8.566 1.00 64.76 182 ILE A N 1
ATOM 1294 C CA . ILE A 1 182 ? -45.034 -4.424 7.668 1.00 69.41 182 ILE A CA 1
ATOM 1295 C C . ILE A 1 182 ? -44.513 -5.642 8.431 1.00 69.67 182 ILE A C 1
ATOM 1296 O O . ILE A 1 182 ? -45.190 -6.695 8.387 1.00 62.71 182 ILE A O 1
ATOM 1301 N N . ALA A 1 183 ? -43.375 -5.479 9.117 1.00 62.12 183 ALA A N 1
ATOM 1302 C CA . ALA A 1 183 ? -42.672 -6.548 9.864 1.00 62.83 183 ALA A CA 1
ATOM 1303 C C . ALA A 1 183 ? -43.528 -7.039 11.049 1.00 59.02 183 ALA A C 1
ATOM 1304 O O . ALA A 1 183 ? -43.182 -8.098 11.631 1.00 58.84 183 ALA A O 1
ATOM 1306 N N . HIS A 1 184 ? -44.606 -6.326 11.407 1.00 52.83 184 HIS A N 1
ATOM 1307 C CA . HIS A 1 184 ? -45.550 -6.726 12.492 1.00 52.58 184 HIS A CA 1
ATOM 1308 C C . HIS A 1 184 ? -46.914 -7.152 11.917 1.00 45.03 184 HIS A C 1
ATOM 1309 O O . HIS A 1 184 ? -47.815 -7.371 12.712 1.00 49.61 184 HIS A O 1
ATOM 1316 N N . GLY A 1 185 ? -47.059 -7.231 10.590 1.00 55.34 185 GLY A N 1
ATOM 1317 C CA . GLY A 1 185 ? -48.275 -7.728 9.908 1.00 65.19 185 GLY A CA 1
ATOM 1318 C C . GLY A 1 185 ? -49.450 -6.783 10.066 1.00 67.70 185 GLY A C 1
ATOM 1319 O O . GLY A 1 185 ? -50.578 -7.255 10.309 1.00 75.53 185 GLY A O 1
ATOM 1320 N N . VAL A 1 186 ? -49.198 -5.483 9.954 1.00 70.66 186 VAL A N 1
ATOM 1321 C CA . VAL A 1 186 ? -50.200 -4.430 10.284 1.00 76.94 186 VAL A CA 1
ATOM 1322 C C . VAL A 1 186 ? -51.355 -4.473 9.268 1.00 76.26 186 VAL A C 1
ATOM 1323 O O . VAL A 1 186 ? -52.514 -4.351 9.695 1.00 89.94 186 VAL A O 1
ATOM 1327 N N . GLY A 1 187 ? -51.075 -4.652 7.978 1.00 73.53 187 GLY A N 1
ATOM 1328 C CA . GLY A 1 187 ? -52.126 -4.615 6.938 1.00 76.53 187 GLY A CA 1
ATOM 1329 C C . GLY A 1 187 ? -52.736 -5.978 6.616 1.00 71.18 187 GLY A C 1
ATOM 1330 O O . GLY A 1 187 ? -53.661 -6.012 5.787 1.00 74.46 187 GLY A O 1
ATOM 1331 N N . LEU A 1 188 ? -52.278 -7.061 7.255 1.00 70.77 188 LEU A N 1
ATOM 1332 C CA . LEU A 1 188 ? -52.455 -8.455 6.754 1.00 65.77 188 LEU A CA 1
ATOM 1333 C C . LEU A 1 188 ? -53.720 -9.096 7.329 1.00 60.58 188 LEU A C 1
ATOM 1334 O O . LEU A 1 188 ? -54.070 -8.786 8.481 1.00 60.69 188 LEU A O 1
ATOM 1339 N N . SER A 1 189 ? -54.388 -9.932 6.521 1.00 67.75 189 SER A N 1
ATOM 1340 C CA . SER A 1 189 ? -55.428 -10.913 6.945 1.00 67.18 189 SER A CA 1
ATOM 1341 C C . SER A 1 189 ? -54.799 -11.904 7.914 1.00 65.81 189 SER A C 1
ATOM 1342 O O . SER A 1 189 ? -53.585 -12.162 7.777 1.00 67.70 189 SER A O 1
ATOM 1345 N N . GLU A 1 190 ? -55.611 -12.461 8.809 1.00 70.56 190 GLU A N 1
ATOM 1346 C CA . GLU A 1 190 ? -55.231 -13.587 9.701 1.00 72.84 190 GLU A CA 1
ATOM 1347 C C . GLU A 1 190 ? -54.407 -14.606 8.896 1.00 77.57 190 GLU A C 1
ATOM 1348 O O . GLU A 1 190 ? -53.360 -15.049 9.398 1.00 77.42 190 GLU A O 1
ATOM 1354 N N . GLU A 1 191 ? -54.835 -14.932 7.672 1.00 76.61 191 GLU A N 1
ATOM 1355 C CA . GLU A 1 191 ? -54.210 -15.985 6.831 1.00 70.44 191 GLU A CA 1
ATOM 1356 C C . GLU A 1 191 ? -52.881 -15.499 6.263 1.00 68.20 191 GLU A C 1
ATOM 1357 O O . GLU A 1 191 ? -51.941 -16.309 6.227 1.00 65.09 191 GLU A O 1
ATOM 1363 N N . GLU A 1 192 ? -52.834 -14.255 5.777 1.00 67.64 192 GLU A N 1
ATOM 1364 C CA . GLU A 1 192 ? -51.596 -13.607 5.269 1.00 71.72 192 GLU A CA 1
ATOM 1365 C C . GLU A 1 192 ? -50.528 -13.567 6.374 1.00 64.19 192 GLU A C 1
ATOM 1366 O O . GLU A 1 192 ? -49.332 -13.684 6.042 1.00 64.50 192 GLU A O 1
ATOM 1372 N N . PHE A 1 193 ? -50.943 -13.366 7.628 1.00 64.21 193 PHE A N 1
ATOM 1373 C CA . PHE A 1 193 ? -50.057 -13.236 8.820 1.00 64.06 193 PHE A CA 1
ATOM 1374 C C . PHE A 1 193 ? -49.283 -14.542 9.056 1.00 62.12 193 PHE A C 1
ATOM 1375 O O . PHE A 1 193 ? -48.031 -14.517 9.084 1.00 66.90 193 PHE A O 1
ATOM 1383 N N . TYR A 1 194 ? -49.995 -15.656 9.240 1.00 60.60 194 TYR A N 1
ATOM 1384 C CA . TYR A 1 194 ? -49.405 -17.021 9.147 1.00 68.96 194 TYR A CA 1
ATOM 1385 C C . TYR A 1 194 ? -49.106 -17.238 7.656 1.00 73.74 194 TYR A C 1
ATOM 1386 O O . TYR A 1 194 ? -49.727 -16.534 6.842 1.00 86.26 194 TYR A O 1
ATOM 1395 N N . ALA A 1 195 ? -48.164 -18.111 7.294 1.00 72.50 195 ALA A N 1
ATOM 1396 C CA . ALA A 1 195 ? -47.707 -18.328 5.893 1.00 69.97 195 ALA A CA 1
ATOM 1397 C C . ALA A 1 195 ? -46.209 -18.033 5.807 1.00 73.61 195 ALA A C 1
ATOM 1398 O O . ALA A 1 195 ? -45.758 -17.115 6.529 1.00 71.71 195 ALA A O 1
ATOM 1400 N N . GLU A 1 196 ? -45.485 -18.779 4.962 1.00 72.28 196 GLU A N 1
ATOM 1401 C CA . GLU A 1 196 ? -43.997 -18.776 4.889 1.00 76.80 196 GLU A CA 1
ATOM 1402 C C . GLU A 1 196 ? -43.496 -17.332 4.763 1.00 73.17 196 GLU A C 1
ATOM 1403 O O . GLU A 1 196 ? -42.713 -16.903 5.624 1.00 74.00 196 GLU A O 1
ATOM 1405 N N . ASN A 1 197 ? -43.932 -16.631 3.715 1.00 75.69 197 ASN A N 1
ATOM 1406 C CA . ASN A 1 197 ? -43.722 -15.173 3.518 1.00 78.26 197 ASN A CA 1
ATOM 1407 C C . ASN A 1 197 ? -44.747 -14.463 4.402 1.00 79.23 197 ASN A C 1
ATOM 1408 O O . ASN A 1 197 ? -45.829 -14.132 3.876 1.00 91.04 197 ASN A O 1
ATOM 1410 N N . GLY A 1 198 ? -44.432 -14.310 5.697 1.00 72.38 198 GLY A N 1
ATOM 1411 C CA . GLY A 1 198 ? -45.367 -13.856 6.748 1.00 69.24 198 GLY A CA 1
ATOM 1412 C C . GLY A 1 198 ? -44.698 -13.767 8.119 1.00 63.83 198 GLY A C 1
ATOM 1413 O O . GLY A 1 198 ? -43.768 -14.520 8.403 1.00 74.85 198 GLY A O 1
ATOM 1414 N N . PRO A 1 199 ? -45.136 -12.836 9.001 1.00 65.79 199 PRO A N 1
ATOM 1415 C CA . PRO A 1 199 ? -44.453 -12.580 10.273 1.00 66.16 199 PRO A CA 1
ATOM 1416 C C . PRO A 1 199 ? -44.844 -13.523 11.423 1.00 64.16 199 PRO A C 1
ATOM 1417 O O . PRO A 1 199 ? -44.029 -13.726 12.306 1.00 59.29 199 PRO A O 1
ATOM 1421 N N . GLY A 1 200 ? -46.054 -14.094 11.374 1.00 71.02 200 GLY A N 1
ATOM 1422 C CA . GLY A 1 200 ? -46.513 -15.158 12.293 1.00 70.17 200 GLY A CA 1
ATOM 1423 C C . GLY A 1 200 ? -46.056 -16.551 11.872 1.00 68.94 200 GLY A C 1
ATOM 1424 O O . GLY A 1 200 ? -46.509 -17.549 12.499 1.00 68.59 200 GLY A O 1
ATOM 1425 N N . TRP A 1 201 ? -45.202 -16.653 10.853 1.00 68.40 201 TRP A N 1
ATOM 1426 C CA . TRP A 1 201 ? -44.772 -17.967 10.315 1.00 68.35 201 TRP A CA 1
ATOM 1427 C C . TRP A 1 201 ? -44.097 -18.750 11.442 1.00 66.78 201 TRP A C 1
ATOM 1428 O O . TRP A 1 201 ? -43.032 -18.311 11.907 1.00 65.08 201 TRP A O 1
ATOM 1439 N N . THR A 1 202 ? -44.731 -19.838 11.884 1.00 68.63 202 THR A N 1
ATOM 1440 C CA . THR A 1 202 ? -44.201 -20.769 12.914 1.00 73.41 202 THR A CA 1
ATOM 1441 C C . THR A 1 202 ? -43.199 -21.692 12.226 1.00 69.58 202 THR A C 1
ATOM 1442 O O . THR A 1 202 ? -43.608 -22.472 11.356 1.00 82.18 202 THR A O 1
ATOM 1446 N N . SER A 1 203 ? -41.932 -21.534 12.570 1.00 59.05 203 SER A N 1
ATOM 1447 C CA . SER A 1 203 ? -40.806 -22.402 12.167 1.00 65.80 203 SER A CA 1
ATOM 1448 C C . SER A 1 203 ? -39.618 -22.025 13.036 1.00 62.68 203 SER A C 1
ATOM 1449 O O . SER A 1 203 ? -39.377 -20.842 13.241 1.00 64.61 203 SER A O 1
ATOM 1452 N N . PRO A 1 204 ? -38.892 -23.000 13.622 1.00 62.59 204 PRO A N 1
ATOM 1453 C CA . PRO A 1 204 ? -37.664 -22.698 14.352 1.00 58.36 204 PRO A CA 1
ATOM 1454 C C . PRO A 1 204 ? -36.616 -22.018 13.458 1.00 59.65 204 PRO A C 1
ATOM 1455 O O . PRO A 1 204 ? -35.727 -21.448 14.024 1.00 60.78 204 PRO A O 1
ATOM 1459 N N . THR A 1 205 ? -36.761 -22.095 12.122 1.00 56.29 205 THR A N 1
ATOM 1460 C CA . THR A 1 205 ? -35.843 -21.515 11.102 1.00 55.33 205 THR A CA 1
ATOM 1461 C C . THR A 1 205 ? -36.226 -20.049 10.802 1.00 56.39 205 THR A C 1
ATOM 1462 O O . THR A 1 205 ? -35.535 -19.392 10.012 1.00 51.91 205 THR A O 1
ATOM 1466 N N . SER A 1 206 ? -37.321 -19.554 11.372 1.00 55.76 206 SER A N 1
ATOM 1467 C CA . SER A 1 206 ? -37.791 -18.155 11.198 1.00 57.96 206 SER A CA 1
ATOM 1468 C C . SER A 1 206 ? -36.637 -17.185 11.458 1.00 51.03 206 SER A C 1
ATOM 1469 O O . SER A 1 206 ? -36.006 -17.319 12.503 1.00 48.91 206 SER A O 1
ATOM 1472 N N . TYR A 1 207 ? -36.436 -16.209 10.573 1.00 55.94 207 TYR A N 1
ATOM 1473 C CA . TYR A 1 207 ? -35.450 -15.120 10.805 1.00 54.56 207 TYR A CA 1
ATOM 1474 C C . TYR A 1 207 ? -35.906 -13.897 10.008 1.00 58.61 207 TYR A C 1
ATOM 1475 O O . TYR A 1 207 ? -36.386 -14.093 8.885 1.00 56.22 207 TYR A O 1
ATOM 1484 N N . PRO A 1 208 ? -35.803 -12.659 10.541 1.00 59.50 208 PRO A N 1
ATOM 1485 C CA . PRO A 1 208 ? -35.228 -12.420 11.872 1.00 54.49 208 PRO A CA 1
ATOM 1486 C C . PRO A 1 208 ? -35.970 -13.023 13.083 1.00 56.84 208 PRO A C 1
ATOM 1487 O O . PRO A 1 208 ? -37.166 -13.295 13.022 1.00 52.85 208 PRO A O 1
ATOM 1491 N N . LYS A 1 209 ? -35.222 -13.068 14.179 1.00 49.56 209 LYS A N 1
ATOM 1492 C CA . LYS A 1 209 ? -35.828 -13.484 15.449 1.00 45.13 209 LYS A CA 1
ATOM 1493 C C . LYS A 1 209 ? -36.402 -12.238 16.115 1.00 50.95 209 LYS A C 1
ATOM 1494 O O . LYS A 1 209 ? -35.957 -11.133 15.781 1.00 46.96 209 LYS A O 1
ATOM 1500 N N . SER A 1 210 ? -37.361 -12.419 17.001 1.00 51.17 210 SER A N 1
ATOM 1501 C CA . SER A 1 210 ? -38.042 -11.356 17.779 1.00 48.15 210 SER A CA 1
ATOM 1502 C C . SER A 1 210 ? -37.053 -10.660 18.713 1.00 49.88 210 SER A C 1
ATOM 1503 O O . SER A 1 210 ? -36.004 -11.269 19.041 1.00 45.84 210 SER A O 1
ATOM 1506 N N . TYR A 1 211 ? -37.432 -9.479 19.210 1.00 47.27 211 TYR A N 1
ATOM 1507 C CA . TYR A 1 211 ? -36.596 -8.689 20.158 1.00 46.74 211 TYR A CA 1
ATOM 1508 C C . TYR A 1 211 ? -36.472 -9.476 21.469 1.00 45.84 211 TYR A C 1
ATOM 1509 O O . TYR A 1 211 ? -35.360 -9.535 22.005 1.00 44.92 211 TYR A O 1
ATOM 1518 N N . VAL A 1 212 ? -37.550 -10.133 21.923 1.00 44.92 212 VAL A N 1
ATOM 1519 C CA . VAL A 1 212 ? -37.582 -10.869 23.229 1.00 47.53 212 VAL A CA 1
ATOM 1520 C C . VAL A 1 212 ? -36.692 -12.119 23.174 1.00 46.16 212 VAL A C 1
ATOM 1521 O O . VAL A 1 212 ? -36.206 -12.530 24.239 1.00 50.41 212 VAL A O 1
ATOM 1525 N N . TYR A 1 213 ? -36.422 -12.641 21.983 1.00 44.89 213 TYR A N 1
ATOM 1526 C CA . TYR A 1 213 ? -35.460 -13.758 21.843 1.00 44.90 213 TYR A CA 1
ATOM 1527 C C . TYR A 1 213 ? -34.099 -13.248 22.298 1.00 45.23 213 TYR A C 1
ATOM 1528 O O . TYR A 1 213 ? -33.495 -13.848 23.184 1.00 47.71 213 TYR A O 1
ATOM 1537 N N . ASN A 1 214 ? -33.642 -12.161 21.686 1.00 43.84 214 ASN A N 1
ATOM 1538 C CA . ASN A 1 214 ? -32.311 -11.597 22.018 1.00 47.41 214 ASN A CA 1
ATOM 1539 C C . ASN A 1 214 ? -32.294 -11.223 23.497 1.00 43.17 214 ASN A C 1
ATOM 1540 O O . ASN A 1 214 ? -31.289 -11.486 24.150 1.00 45.16 214 ASN A O 1
ATOM 1545 N N . MET A 1 215 ? -33.399 -10.678 23.995 1.00 45.66 215 MET A N 1
ATOM 1546 C CA . MET A 1 215 ? -33.464 -10.218 25.400 1.00 44.83 215 MET A CA 1
ATOM 1547 C C . MET A 1 215 ? -33.389 -11.413 26.353 1.00 47.17 215 MET A C 1
ATOM 1548 O O . MET A 1 215 ? -32.708 -11.286 27.376 1.00 46.84 215 MET A O 1
ATOM 1553 N N . ASN A 1 216 ? -34.046 -12.532 26.030 1.00 42.40 216 ASN A N 1
ATOM 1554 C CA . ASN A 1 216 ? -33.905 -13.802 26.790 1.00 43.03 216 ASN A CA 1
ATOM 1555 C C . ASN A 1 216 ? -32.433 -14.217 26.828 1.00 43.40 216 ASN A C 1
ATOM 1556 O O . ASN A 1 216 ? -31.954 -14.601 27.909 1.00 48.92 216 ASN A O 1
ATOM 1561 N N . ASP A 1 217 ? -31.710 -14.085 25.725 1.00 47.28 217 ASP A N 1
ATOM 1562 C CA . ASP A 1 217 ? -30.286 -14.494 25.676 1.00 48.60 217 ASP A CA 1
ATOM 1563 C C . ASP A 1 217 ? -29.488 -13.554 26.559 1.00 49.32 217 ASP A C 1
ATOM 1564 O O . ASP A 1 217 ? -28.518 -14.034 27.187 1.00 46.71 217 ASP A O 1
ATOM 1569 N N . TRP A 1 218 ? -29.897 -12.279 26.592 1.00 45.93 218 TRP A N 1
ATOM 1570 C CA . TRP A 1 218 ? -29.235 -11.235 27.404 1.00 44.76 218 TRP A CA 1
ATOM 1571 C C . TRP A 1 218 ? -29.320 -11.639 28.882 1.00 42.76 218 TRP A C 1
ATOM 1572 O O . TRP A 1 218 ? -28.311 -11.578 29.582 1.00 42.05 218 TRP A O 1
ATOM 1583 N N . PHE A 1 219 ? -30.486 -12.043 29.360 1.00 41.17 219 PHE A N 1
ATOM 1584 C CA . PHE A 1 219 ? -30.662 -12.395 30.791 1.00 47.86 219 PHE A CA 1
ATOM 1585 C C . PHE A 1 219 ? -29.879 -13.679 31.095 1.00 50.80 219 PHE A C 1
ATOM 1586 O O . PHE A 1 219 ? -29.236 -13.781 32.173 1.00 47.77 219 PHE A O 1
ATOM 1594 N N . ALA A 1 220 ? -29.892 -14.632 30.163 1.00 53.21 220 ALA A N 1
ATOM 1595 C CA . ALA A 1 220 ? -29.186 -15.923 30.342 1.00 50.66 220 ALA A CA 1
ATOM 1596 C C . ALA A 1 220 ? -27.697 -15.636 30.521 1.00 47.95 220 ALA A C 1
ATOM 1597 O O . ALA A 1 220 ? -27.104 -16.177 31.461 1.00 56.61 220 ALA A O 1
ATOM 1599 N N . SER A 1 221 ? -27.123 -14.783 29.670 1.00 45.26 221 SER A N 1
ATOM 1600 C CA . SER A 1 221 ? -25.730 -14.299 29.853 1.00 50.12 221 SER A CA 1
ATOM 1601 C C . SER A 1 221 ? -25.613 -13.589 31.209 1.00 50.10 221 SER A C 1
ATOM 1602 O O . SER A 1 221 ? -24.768 -13.997 32.017 1.00 49.76 221 SER A O 1
ATOM 1605 N N . ALA A 1 222 ? -26.457 -12.588 31.473 1.00 49.53 222 ALA A N 1
ATOM 1606 C CA . ALA A 1 222 ? -26.403 -11.772 32.710 1.00 52.17 222 ALA A CA 1
ATOM 1607 C C . ALA A 1 222 ? -26.388 -12.686 33.941 1.00 49.71 222 ALA A C 1
ATOM 1608 O O . ALA A 1 222 ? -25.547 -12.509 34.795 1.00 48.51 222 ALA A O 1
ATOM 1610 N N . PHE A 1 223 ? -27.320 -13.626 34.030 1.00 50.67 223 PHE A N 1
ATOM 1611 C CA . PHE A 1 223 ? -27.508 -14.463 35.239 1.00 51.26 223 PHE A CA 1
ATOM 1612 C C . PHE A 1 223 ? -26.524 -15.645 35.241 1.00 51.32 223 PHE A C 1
ATOM 1613 O O . PHE A 1 223 ? -26.615 -16.421 36.172 1.00 50.90 223 PHE A O 1
ATOM 1621 N N . GLY A 1 224 ? -25.588 -15.743 34.289 1.00 52.25 224 GLY A N 1
ATOM 1622 C CA . GLY A 1 224 ? -24.649 -16.882 34.172 1.00 54.69 224 GLY A CA 1
ATOM 1623 C C . GLY A 1 224 ? -25.362 -18.229 34.039 1.00 57.82 224 GLY A C 1
ATOM 1624 O O . GLY A 1 224 ? -24.983 -19.177 34.747 1.00 58.49 224 GLY A O 1
ATOM 1625 N N . LEU A 1 225 ? -26.381 -18.328 33.181 1.00 55.89 225 LEU A N 1
ATOM 1626 C CA . LEU A 1 225 ? -27.134 -19.590 32.948 1.00 57.07 225 LEU A CA 1
ATOM 1627 C C . LEU A 1 225 ? -26.709 -20.212 31.607 1.00 53.24 225 LEU A C 1
ATOM 1628 O O . LEU A 1 225 ? -26.118 -19.517 30.761 1.00 51.83 225 LEU A O 1
ATOM 1633 N N . THR A 1 226 ? -27.075 -21.473 31.401 1.00 54.19 226 THR A N 1
ATOM 1634 C CA . THR A 1 226 ? -26.744 -22.266 30.194 1.00 50.09 226 THR A CA 1
ATOM 1635 C C . THR A 1 226 ? -28.044 -22.525 29.444 1.00 51.28 226 THR A C 1
ATOM 1636 O O . THR A 1 226 ? -28.882 -23.288 29.981 1.00 49.24 226 THR A O 1
ATOM 1640 N N . VAL A 1 227 ? -28.213 -21.902 28.273 1.00 53.37 227 VAL A N 1
ATOM 1641 C CA . VAL A 1 227 ? -29.468 -22.028 27.472 1.00 55.98 227 VAL A CA 1
ATOM 1642 C C . VAL A 1 227 ? -29.556 -23.454 26.927 1.00 56.58 227 VAL A C 1
ATOM 1643 O O . VAL A 1 227 ? -28.570 -23.895 26.324 1.00 48.74 227 VAL A O 1
ATOM 1647 N N . ILE A 1 228 ? -30.701 -24.111 27.122 1.00 51.65 228 ILE A N 1
ATOM 1648 C CA . ILE A 1 228 ? -31.083 -25.352 26.391 1.00 56.64 228 ILE A CA 1
ATOM 1649 C C . ILE A 1 228 ? -31.698 -24.929 25.057 1.00 54.84 228 ILE A C 1
ATOM 1650 O O . ILE A 1 228 ? -31.182 -25.314 24.013 1.00 54.76 228 ILE A O 1
ATOM 1655 N N . LYS A 1 229 ? -32.768 -24.140 25.104 1.00 53.77 229 LYS A N 1
ATOM 1656 C CA . LYS A 1 229 ? -33.590 -23.842 23.914 1.00 55.40 229 LYS A CA 1
ATOM 1657 C C . LYS A 1 229 ? -34.341 -22.530 24.137 1.00 53.48 229 LYS A C 1
ATOM 1658 O O . LYS A 1 229 ? -34.691 -22.281 25.287 1.00 51.36 229 LYS A O 1
ATOM 1664 N N . THR A 1 230 ? -34.631 -21.771 23.075 1.00 50.47 230 THR A N 1
ATOM 1665 C CA . THR A 1 230 ? -35.643 -20.679 23.099 1.00 50.45 230 THR A CA 1
ATOM 1666 C C . THR A 1 230 ? -36.721 -20.979 22.065 1.00 48.08 230 THR A C 1
ATOM 1667 O O . THR A 1 230 ? -36.365 -21.284 20.942 1.00 51.58 230 THR A O 1
ATOM 1671 N N . GLU A 1 231 ? -37.985 -20.860 22.437 1.00 46.84 231 GLU A N 1
ATOM 1672 C CA . GLU A 1 231 ? -39.115 -21.021 21.494 1.00 49.78 231 GLU A CA 1
ATOM 1673 C C . GLU A 1 231 ? -39.928 -19.724 21.434 1.00 48.32 231 GLU A C 1
ATOM 1674 O O . GLU A 1 231 ? -40.150 -19.104 22.485 1.00 46.69 231 GLU A O 1
ATOM 1680 N N . GLU A 1 232 ? -40.378 -19.375 20.229 1.00 50.38 232 GLU A N 1
ATOM 1681 C CA . GLU A 1 232 ? -41.227 -18.199 19.941 1.00 49.59 232 GLU A CA 1
ATOM 1682 C C . GLU A 1 232 ? -42.628 -18.722 19.641 1.00 50.17 232 GLU A C 1
ATOM 1683 O O . GLU A 1 232 ? -42.717 -19.722 18.912 1.00 49.79 232 GLU A O 1
ATOM 1689 N N . VAL A 1 233 ? -43.641 -18.088 20.234 1.00 47.05 233 VAL A N 1
ATOM 1690 C CA . VAL A 1 233 ? -45.081 -18.198 19.869 1.00 50.11 233 VAL A CA 1
ATOM 1691 C C . VAL A 1 233 ? -45.519 -16.842 19.309 1.00 47.88 233 VAL A C 1
ATOM 1692 O O . VAL A 1 233 ? -45.383 -15.858 20.039 1.00 47.49 233 VAL A O 1
ATOM 1696 N N . LYS A 1 234 ? -45.985 -16.809 18.060 1.00 46.60 234 LYS A N 1
ATOM 1697 C CA . LYS A 1 234 ? -46.322 -15.584 17.305 1.00 49.69 234 LYS A CA 1
ATOM 1698 C C . LYS A 1 234 ? -47.820 -15.581 16.977 1.00 55.74 234 LYS A C 1
ATOM 1699 O O . LYS A 1 234 ? -48.278 -16.511 16.308 1.00 56.17 234 LYS A O 1
ATOM 1705 N N . THR A 1 235 ? -48.557 -14.566 17.436 1.00 59.79 235 THR A N 1
ATOM 1706 C CA . THR A 1 235 ? -50.023 -14.440 17.225 1.00 59.91 235 THR A CA 1
ATOM 1707 C C . THR A 1 235 ? -50.336 -13.012 16.792 1.00 68.13 235 THR A C 1
ATOM 1708 O O . THR A 1 235 ? -49.740 -12.059 17.298 1.00 63.97 235 THR A O 1
ATOM 1712 N N . PRO A 1 236 ? -51.251 -12.811 15.816 1.00 72.65 236 PRO A N 1
ATOM 1713 C CA . PRO A 1 236 ? -51.610 -11.463 15.382 1.00 65.95 236 PRO A CA 1
ATOM 1714 C C . PRO A 1 236 ? -52.457 -10.750 16.442 1.00 65.46 236 PRO A C 1
ATOM 1715 O O . PRO A 1 236 ? -53.140 -11.398 17.215 1.00 56.96 236 PRO A O 1
ATOM 1719 N N . THR A 1 237 ? -52.355 -9.425 16.488 1.00 61.04 237 THR A N 1
ATOM 1720 C CA . THR A 1 237 ? -53.288 -8.579 17.269 1.00 62.94 237 THR A CA 1
ATOM 1721 C C . THR A 1 237 ? -54.364 -8.065 16.313 1.00 63.91 237 THR A C 1
ATOM 1722 O O . THR A 1 237 ? -54.086 -7.993 15.097 1.00 59.17 237 THR A O 1
ATOM 1726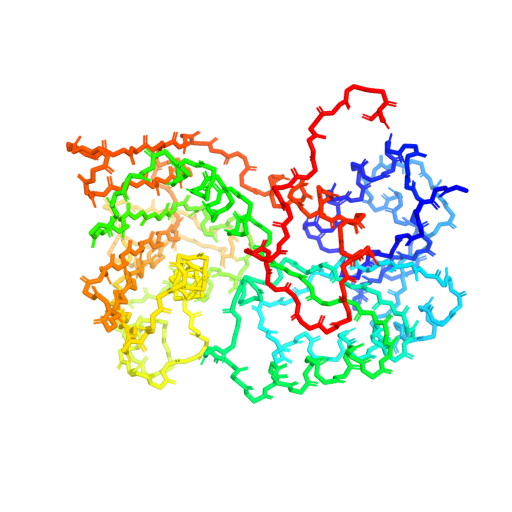 N N . LYS A 1 238 ? -55.546 -7.734 16.833 1.00 74.40 238 LYS A N 1
ATOM 1727 C CA . LYS A 1 238 ? -56.675 -7.205 16.021 1.00 82.42 238 LYS A CA 1
ATOM 1728 C C . LYS A 1 238 ? -57.518 -6.292 16.908 1.00 85.71 238 LYS A C 1
ATOM 1729 O O . LYS A 1 238 ? -57.366 -6.360 18.149 1.00 80.92 238 LYS A O 1
ATOM 1735 N N . ALA A 1 239 ? -58.353 -5.459 16.288 1.00 81.57 239 ALA A N 1
ATOM 1736 C CA . ALA A 1 239 ? -59.162 -4.432 16.979 1.00 86.92 239 ALA A CA 1
ATOM 1737 C C . ALA A 1 239 ? -60.644 -4.696 16.739 1.00 84.56 239 ALA A C 1
ATOM 1738 O O . ALA A 1 239 ? -61.051 -5.028 15.623 1.00 82.44 239 ALA A O 1
ATOM 1740 N N . PRO A 1 240 ? -61.490 -4.536 17.780 1.00 77.63 240 PRO A N 1
ATOM 1741 C CA . PRO A 1 240 ? -62.940 -4.611 17.608 1.00 80.20 240 PRO A CA 1
ATOM 1742 C C . PRO A 1 240 ? -63.553 -3.318 17.044 1.00 78.19 240 PRO A C 1
ATOM 1743 O O . PRO A 1 240 ? -64.742 -3.156 17.173 1.00 78.41 240 PRO A O 1
ATOM 1747 N N . ILE A 1 241 ? -62.733 -2.448 16.441 1.00 85.96 241 ILE A N 1
ATOM 1748 C CA . ILE A 1 241 ? -63.147 -1.216 15.698 1.00 86.53 241 ILE A CA 1
ATOM 1749 C C . ILE A 1 241 ? -62.128 -0.939 14.583 1.00 90.34 241 ILE A C 1
ATOM 1750 O O . ILE A 1 241 ? -61.017 -1.502 14.643 1.00 97.18 241 ILE A O 1
ATOM 1755 N N . GLU A 1 242 ? -62.488 -0.107 13.602 1.00 92.30 242 GLU A N 1
ATOM 1756 C CA . GLU A 1 242 ? -61.574 0.327 12.510 1.00 90.05 242 GLU A CA 1
ATOM 1757 C C . GLU A 1 242 ? -60.504 1.242 13.117 1.00 86.05 242 GLU A C 1
ATOM 1758 O O . GLU A 1 242 ? -60.865 2.141 13.893 1.00 89.47 242 GLU A O 1
ATOM 1760 N N . LEU A 1 243 ? -59.236 1.000 12.791 1.00 79.60 243 LEU A N 1
ATOM 1761 C CA . LEU A 1 243 ? -58.079 1.821 13.236 1.00 82.04 243 LEU A CA 1
ATOM 1762 C C . LEU A 1 243 ? -57.304 2.257 11.997 1.00 74.68 243 LEU A C 1
ATOM 1763 O O . LEU A 1 243 ? -57.123 1.416 11.103 1.00 77.97 243 LEU A O 1
ATOM 1768 N N . TYR A 1 244 ? -56.854 3.508 11.950 1.00 67.69 244 TYR A N 1
ATOM 1769 C CA . TYR A 1 244 ? -56.059 4.029 10.812 1.00 72.05 244 TYR A CA 1
ATOM 1770 C C . TYR A 1 244 ? -54.577 3.865 11.133 1.00 65.47 244 TYR A C 1
ATOM 1771 O O . TYR A 1 244 ? -54.183 4.103 12.279 1.00 67.64 244 TYR A O 1
ATOM 1780 N N . SER A 1 245 ? -53.785 3.495 10.128 1.00 70.43 245 SER A N 1
ATOM 1781 C CA . SER A 1 245 ? -52.312 3.344 10.235 1.00 73.25 245 SER A CA 1
ATOM 1782 C C . SER A 1 245 ? -51.611 4.385 9.357 1.00 65.17 245 SER A C 1
ATOM 1783 O O . SER A 1 245 ? -51.657 4.228 8.132 1.00 76.09 245 SER A O 1
ATOM 1786 N N . GLU A 1 246 ? -50.966 5.385 9.960 1.00 59.46 246 GLU A N 1
ATOM 1787 C CA . GLU A 1 246 ? -50.066 6.338 9.245 1.00 63.03 246 GLU A CA 1
ATOM 1788 C C . GLU A 1 246 ? -48.992 5.549 8.488 1.00 67.91 246 GLU A C 1
ATOM 1789 O O . GLU A 1 246 ? -48.765 5.856 7.287 1.00 68.13 246 GLU A O 1
ATOM 1791 N N . ALA A 1 247 ? -48.388 4.556 9.161 1.00 67.08 247 ALA A N 1
ATOM 1792 C CA . ALA A 1 247 ? -47.210 3.781 8.702 1.00 68.89 247 ALA A CA 1
ATOM 1793 C C . ALA A 1 247 ? -47.490 3.154 7.330 1.00 74.33 247 ALA A C 1
ATOM 1794 O O . ALA A 1 247 ? -46.624 3.299 6.445 1.00 71.89 247 ALA A O 1
ATOM 1796 N N . ILE A 1 248 ? -48.639 2.484 7.160 1.00 76.70 248 ILE A N 1
ATOM 1797 C CA . ILE A 1 248 ? -49.040 1.828 5.871 1.00 79.30 248 ILE A CA 1
ATOM 1798 C C . ILE A 1 248 ? -49.971 2.767 5.094 1.00 79.14 248 ILE A C 1
ATOM 1799 O O . ILE A 1 248 ? -50.026 2.638 3.859 1.00 81.39 248 ILE A O 1
ATOM 1804 N N . GLY A 1 249 ? -50.684 3.656 5.794 1.00 78.06 249 GLY A N 1
ATOM 1805 C CA . GLY A 1 249 ? -51.390 4.804 5.197 1.00 78.62 249 GLY A CA 1
ATOM 1806 C C . GLY A 1 249 ? -52.791 4.442 4.738 1.00 77.83 249 GLY A C 1
ATOM 1807 O O . GLY A 1 249 ? -53.142 4.799 3.599 1.00 77.89 249 GLY A O 1
ATOM 1808 N N . ARG A 1 250 ? -53.581 3.790 5.594 1.00 73.45 250 ARG A N 1
ATOM 1809 C CA . ARG A 1 250 ? -54.981 3.403 5.271 1.00 72.32 250 ARG A CA 1
ATOM 1810 C C . ARG A 1 250 ? -55.683 2.873 6.522 1.00 66.67 250 ARG A C 1
ATOM 1811 O O . ARG A 1 250 ? -55.004 2.668 7.541 1.00 78.49 250 ARG A O 1
ATOM 1819 N N . ALA A 1 251 ? -56.994 2.642 6.423 1.00 69.30 251 ALA A N 1
ATOM 1820 C CA . ALA A 1 251 ? -57.827 2.045 7.492 1.00 70.24 251 ALA A CA 1
ATOM 1821 C C . ALA A 1 251 ? -57.492 0.557 7.603 1.00 69.53 251 ALA A C 1
ATOM 1822 O O . ALA A 1 251 ? -57.166 -0.058 6.568 1.00 65.95 251 ALA A O 1
ATOM 1824 N N . ILE A 1 252 ? -57.500 0.042 8.832 1.00 72.70 252 ILE A N 1
ATOM 1825 C CA . ILE A 1 252 ? -57.436 -1.411 9.166 1.00 73.88 252 ILE A CA 1
ATOM 1826 C C . ILE A 1 252 ? -58.867 -1.840 9.491 1.00 75.35 252 ILE A C 1
ATOM 1827 O O . ILE A 1 252 ? -59.425 -1.443 10.514 1.00 72.78 252 ILE A O 1
ATOM 1832 N N . PRO A 1 253 ? -59.543 -2.594 8.596 1.00 80.19 253 PRO A N 1
ATOM 1833 C CA . PRO A 1 253 ? -60.853 -3.170 8.914 1.00 86.23 253 PRO A CA 1
ATOM 1834 C C . PRO A 1 253 ? -60.870 -3.963 10.230 1.00 87.02 253 PRO A C 1
ATOM 1835 O O . PRO A 1 253 ? -59.827 -4.450 10.644 1.00 92.55 253 PRO A O 1
ATOM 1839 N N . VAL A 1 254 ? -62.046 -4.072 10.854 1.00 82.92 254 VAL A N 1
ATOM 1840 C CA . VAL A 1 254 ? -62.262 -4.882 12.090 1.00 83.88 254 VAL A CA 1
ATOM 1841 C C . VAL A 1 254 ? -61.963 -6.343 11.744 1.00 77.88 254 VAL A C 1
ATOM 1842 O O . VAL A 1 254 ? -62.556 -6.828 10.776 1.00 88.33 254 VAL A O 1
ATOM 1846 N N . GLY A 1 255 ? -61.062 -6.996 12.490 1.00 71.75 255 GLY A N 1
ATOM 1847 C CA . GLY A 1 255 ? -60.683 -8.412 12.298 1.00 69.04 255 GLY A CA 1
ATOM 1848 C C . GLY A 1 255 ? -59.372 -8.575 11.546 1.00 68.21 255 GLY A C 1
ATOM 1849 O O . GLY A 1 255 ? -58.796 -9.671 11.604 1.00 76.80 255 GLY A O 1
ATOM 1850 N N . GLN A 1 256 ? -58.903 -7.531 10.864 1.00 66.94 256 GLN A N 1
ATOM 1851 C CA . GLN A 1 256 ? -57.598 -7.529 10.154 1.00 67.71 256 GLN A CA 1
ATOM 1852 C C . GLN A 1 256 ? -56.473 -7.222 11.164 1.00 62.27 256 GLN A C 1
ATOM 1853 O O . GLN A 1 256 ? -56.701 -6.452 12.109 1.00 60.99 256 GLN A O 1
ATOM 1859 N N . CYS A 1 257 ? -55.304 -7.841 10.990 1.00 65.04 257 CYS A N 1
ATOM 1860 C CA . CYS A 1 257 ? -54.172 -7.801 11.959 1.00 67.85 257 CYS A CA 1
ATOM 1861 C C . CYS A 1 257 ? -53.736 -6.343 12.187 1.00 64.21 257 CYS A C 1
ATOM 1862 O O . CYS A 1 257 ? -53.548 -5.619 11.200 1.00 57.45 257 CYS A O 1
ATOM 1865 N N . THR A 1 258 ? -53.599 -5.931 13.448 1.00 65.77 258 THR A N 1
ATOM 1866 C CA . THR A 1 258 ? -53.172 -4.566 13.844 1.00 64.58 258 THR A CA 1
ATOM 1867 C C . THR A 1 258 ? -51.718 -4.575 14.329 1.00 66.16 258 THR A C 1
ATOM 1868 O O . THR A 1 258 ? -51.225 -3.505 14.729 1.00 56.16 258 THR A O 1
ATOM 1872 N N . GLY A 1 259 ? -51.046 -5.724 14.276 1.00 65.19 259 GLY A N 1
ATOM 1873 C CA . GLY A 1 259 ? -49.692 -5.893 14.839 1.00 67.70 259 GLY A CA 1
ATOM 1874 C C . GLY A 1 259 ? -49.429 -7.328 15.267 1.00 66.56 259 GLY A C 1
ATOM 1875 O O . GLY A 1 259 ? -50.100 -8.233 14.749 1.00 62.08 259 GLY A O 1
ATOM 1876 N N . MET A 1 260 ? -48.525 -7.530 16.224 1.00 60.86 260 MET A N 1
ATOM 1877 C CA . MET A 1 260 ? -47.978 -8.873 16.526 1.00 59.67 260 MET A CA 1
ATOM 1878 C C . MET A 1 260 ? -47.667 -8.970 18.021 1.00 59.27 260 MET A C 1
ATOM 1879 O O . MET A 1 260 ? -47.154 -7.986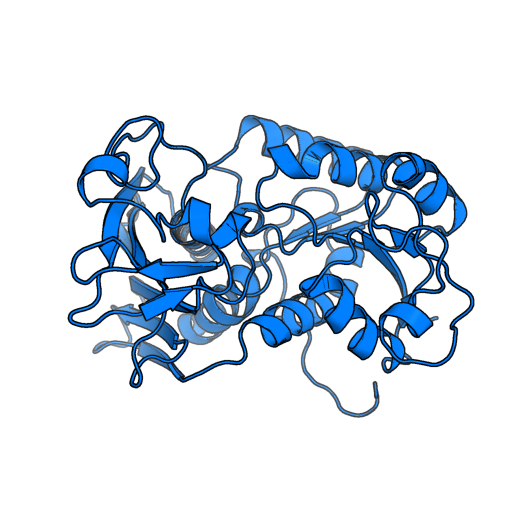 18.608 1.00 51.68 260 MET A O 1
ATOM 1884 N N . ILE A 1 261 ? -48.048 -10.095 18.617 1.00 50.89 261 ILE A N 1
ATOM 1885 C CA . ILE A 1 261 ? -47.520 -10.580 19.916 1.00 51.39 261 ILE A CA 1
ATOM 1886 C C . ILE A 1 261 ? -46.449 -11.622 19.603 1.00 52.61 261 ILE A C 1
ATOM 1887 O O . ILE A 1 261 ? -46.641 -12.397 18.656 1.00 49.66 261 ILE A O 1
ATOM 1892 N N . VAL A 1 262 ? -45.351 -11.611 20.357 1.00 54.38 262 VAL A N 1
ATOM 1893 C CA . VAL A 1 262 ? -44.360 -12.719 20.393 1.00 47.35 262 VAL A CA 1
ATOM 1894 C C . VAL A 1 262 ? -43.995 -12.939 21.849 1.00 56.09 262 VAL A C 1
ATOM 1895 O O . VAL A 1 262 ? -43.531 -11.975 22.510 1.00 61.04 262 VAL A O 1
ATOM 1899 N N . THR A 1 263 ? -44.251 -14.153 22.331 1.00 52.74 263 THR A N 1
ATOM 1900 C CA . THR A 1 263 ? -43.687 -14.693 23.582 1.00 50.33 263 THR A CA 1
ATOM 1901 C C . THR A 1 263 ? -42.479 -15.559 23.239 1.00 52.06 263 THR A C 1
ATOM 1902 O O . THR A 1 263 ? -42.627 -16.431 22.386 1.00 51.82 263 THR A O 1
ATOM 1906 N N . ALA A 1 264 ? -41.336 -15.328 23.886 1.00 51.95 264 ALA A N 1
ATOM 1907 C CA . ALA A 1 264 ? -40.149 -16.201 23.780 1.00 47.17 264 ALA A CA 1
ATOM 1908 C C . ALA A 1 264 ? -39.951 -16.886 25.135 1.00 51.32 264 ALA A C 1
ATOM 1909 O O . ALA A 1 264 ? -39.923 -16.182 26.158 1.00 47.04 264 ALA A O 1
ATOM 1911 N N . THR A 1 265 ? -39.879 -18.221 25.130 1.00 47.34 265 THR A N 1
ATOM 1912 C CA . THR A 1 265 ? -39.702 -19.068 26.328 1.00 45.47 265 THR A CA 1
ATOM 1913 C C . THR A 1 265 ? -38.326 -19.721 26.249 1.00 51.49 265 THR A C 1
ATOM 1914 O O . THR A 1 265 ? -38.065 -20.466 25.284 1.00 46.52 265 THR A O 1
ATOM 1918 N N . THR A 1 266 ? -37.449 -19.395 27.194 1.00 48.54 266 THR A N 1
ATOM 1919 C CA . THR A 1 266 ? -36.080 -19.955 27.254 1.00 47.83 266 THR A CA 1
ATOM 1920 C C . THR A 1 266 ? -35.987 -20.918 28.439 1.00 48.05 266 THR A C 1
ATOM 1921 O O . THR A 1 266 ? -36.352 -20.523 29.554 1.00 50.21 266 THR A O 1
ATOM 1925 N N . THR A 1 267 ? -35.536 -22.151 28.202 1.00 54.53 267 THR A N 1
ATOM 1926 C CA . THR A 1 267 ? -35.145 -23.106 29.275 1.00 49.66 267 THR A CA 1
ATOM 1927 C C . THR A 1 267 ? -33.623 -23.115 29.378 1.00 51.09 267 THR A C 1
ATOM 1928 O O . THR A 1 267 ? -32.963 -22.906 28.347 1.00 52.25 267 THR A O 1
ATOM 1932 N N . THR A 1 268 ? -33.106 -23.365 30.578 1.00 49.02 268 THR A N 1
ATOM 1933 C CA . THR A 1 268 ? -31.656 -23.404 30.889 1.00 51.11 268 THR A CA 1
ATOM 1934 C C . THR A 1 268 ? -31.339 -24.731 31.588 1.00 52.24 268 THR A C 1
ATOM 1935 O O . THR A 1 268 ? -32.284 -25.331 32.123 1.00 46.44 268 THR A O 1
ATOM 1939 N N . GLU A 1 269 ? -30.063 -25.119 31.659 1.00 51.59 269 GLU A N 1
ATOM 1940 C CA . GLU A 1 269 ? -29.620 -26.347 32.377 1.00 57.93 269 GLU A CA 1
ATOM 1941 C C . GLU A 1 269 ? -29.841 -26.191 33.888 1.00 63.17 269 GLU A C 1
ATOM 1942 O O . GLU A 1 269 ? -30.101 -27.215 34.565 1.00 54.78 269 GLU A O 1
ATOM 1948 N N . GLU A 1 270 ? -29.781 -24.962 34.415 1.00 59.59 270 GLU A N 1
ATOM 1949 C CA . GLU A 1 270 ? -29.868 -24.727 35.883 1.00 50.78 270 GLU A CA 1
ATOM 1950 C C . GLU A 1 270 ? -31.330 -24.710 36.327 1.00 50.63 270 GLU A C 1
ATOM 1951 O O . GLU A 1 270 ? -31.556 -24.588 37.536 1.00 57.60 270 GLU A O 1
ATOM 1957 N N . GLY A 1 271 ? -32.284 -24.924 35.412 1.00 45.93 271 GLY A N 1
ATOM 1958 C CA . GLY A 1 271 ? -33.715 -25.041 35.759 1.00 48.51 271 GLY A CA 1
ATOM 1959 C C . GLY A 1 271 ? -34.432 -23.694 35.808 1.00 55.00 271 GLY A C 1
ATOM 1960 O O . GLY A 1 271 ? -35.652 -23.693 36.086 1.00 52.76 271 GLY A O 1
ATOM 1961 N N . VAL A 1 272 ? -33.733 -22.594 35.511 1.00 50.61 272 VAL A N 1
ATOM 1962 C CA . VAL A 1 272 ? -34.301 -21.209 35.511 1.00 52.20 272 VAL A CA 1
ATOM 1963 C C . VAL A 1 272 ? -35.023 -20.971 34.192 1.00 50.03 272 VAL A C 1
ATOM 1964 O O . VAL A 1 272 ? -34.426 -21.238 33.144 1.00 54.93 272 VAL A O 1
ATOM 1968 N N . ILE A 1 273 ? -36.290 -20.561 34.263 1.00 45.42 273 ILE A N 1
ATOM 1969 C CA . ILE A 1 273 ? -37.140 -20.257 33.080 1.00 47.14 273 ILE A CA 1
ATOM 1970 C C . ILE A 1 273 ? -37.124 -18.734 32.825 1.00 53.30 273 ILE A C 1
ATOM 1971 O O . ILE A 1 273 ? -37.235 -17.962 33.814 1.00 48.99 273 ILE A O 1
ATOM 1976 N N . ILE A 1 274 ? -37.032 -18.316 31.556 1.00 49.61 274 ILE A N 1
ATOM 1977 C CA . ILE A 1 274 ? -37.129 -16.892 31.127 1.00 48.13 274 ILE A CA 1
ATOM 1978 C C . ILE A 1 274 ? -38.252 -16.740 30.094 1.00 44.91 274 ILE A C 1
ATOM 1979 O O . ILE A 1 274 ? -38.080 -17.231 28.977 1.00 44.25 274 ILE A O 1
ATOM 1984 N N . VAL A 1 275 ? -39.321 -16.008 30.431 1.00 41.68 275 VAL A N 1
ATOM 1985 C CA . VAL A 1 275 ? -40.454 -15.702 29.501 1.00 44.18 275 VAL A CA 1
ATOM 1986 C C . VAL A 1 275 ? -40.512 -14.191 29.271 1.00 44.63 275 VAL A C 1
ATOM 1987 O O . VAL A 1 275 ? -40.568 -13.450 30.283 1.00 45.89 275 VAL A O 1
ATOM 1991 N N . GLU A 1 276 ? -40.550 -13.747 28.011 1.00 47.51 276 GLU A N 1
ATOM 1992 C CA . GLU A 1 276 ? -40.684 -12.300 27.668 1.00 44.78 276 GLU A CA 1
ATOM 1993 C C . GLU A 1 276 ? -41.678 -12.162 26.512 1.00 49.94 276 GLU A C 1
ATOM 1994 O O . GLU A 1 276 ? -41.591 -12.950 25.560 1.00 54.75 276 GLU A O 1
ATOM 2000 N N . LYS A 1 277 ? -42.632 -11.238 26.645 1.00 48.04 277 LYS A N 1
ATOM 2001 C CA . LYS A 1 277 ? -43.703 -10.971 25.653 1.00 48.71 277 LYS A CA 1
ATOM 2002 C C . LYS A 1 277 ? -43.508 -9.571 25.052 1.00 52.81 277 LYS A C 1
ATOM 2003 O O . LYS A 1 277 ? -43.443 -8.578 25.830 1.00 45.14 277 LYS A O 1
ATOM 2009 N N . GLN A 1 278 ? -43.429 -9.485 23.723 1.00 52.15 278 GLN A N 1
ATOM 2010 C CA . GLN A 1 278 ? -43.445 -8.194 22.998 1.00 50.70 278 GLN A CA 1
ATOM 2011 C C . GLN A 1 278 ? -44.809 -8.075 22.321 1.00 57.47 278 GLN A C 1
ATOM 2012 O O . GLN A 1 278 ? -45.201 -9.055 21.631 1.00 52.47 278 GLN A O 1
ATOM 2018 N N . VAL A 1 279 ? -45.498 -6.952 22.575 1.00 50.52 279 VAL A N 1
ATOM 2019 C CA . VAL A 1 279 ? -46.734 -6.497 21.873 1.00 51.26 279 VAL A CA 1
ATOM 2020 C C . VAL A 1 279 ? -46.375 -5.236 21.079 1.00 58.85 279 VAL A C 1
ATOM 2021 O O . VAL A 1 279 ? -46.060 -4.191 21.714 1.00 56.53 279 VAL A O 1
ATOM 2025 N N . GLY A 1 280 ? -46.373 -5.350 19.749 1.00 53.39 280 GLY A N 1
ATOM 2026 C CA . GLY A 1 280 ? -46.200 -4.227 18.815 1.00 58.84 280 GLY A CA 1
ATOM 2027 C C . GLY A 1 280 ? -47.414 -4.104 17.924 1.00 57.75 280 GLY A C 1
ATOM 2028 O O . GLY A 1 280 ? -47.601 -4.999 17.091 1.00 61.09 280 GLY A O 1
ATOM 2029 N N . LYS A 1 281 ? -48.203 -3.035 18.084 1.00 57.44 281 LYS A N 1
ATOM 2030 C CA . LYS A 1 281 ? -49.522 -2.891 17.416 1.00 57.77 281 LYS A CA 1
ATOM 2031 C C . LYS A 1 281 ? -49.966 -1.431 17.298 1.00 61.18 281 LYS A C 1
ATOM 2032 O O . LYS A 1 281 ? -49.437 -0.565 18.039 1.00 57.54 281 LYS A O 1
ATOM 2038 N N . CYS A 1 282 ? -50.937 -1.197 16.407 1.00 65.41 282 CYS A N 1
ATOM 2039 C CA . CYS A 1 282 ? -51.756 0.041 16.335 1.00 65.79 282 CYS A CA 1
ATOM 2040 C C . CYS A 1 282 ? -52.651 0.089 17.576 1.00 61.18 282 CYS A C 1
ATOM 2041 O O . CYS A 1 282 ? -53.177 -0.979 17.984 1.00 60.77 282 CYS A O 1
ATOM 2044 N N . TYR A 1 283 ? -52.791 1.283 18.151 1.00 56.22 283 TYR A N 1
ATOM 2045 C CA . TYR A 1 283 ? -53.337 1.502 19.509 1.00 61.44 283 TYR A CA 1
ATOM 2046 C C . TYR A 1 283 ? -54.827 1.865 19.467 1.00 66.26 283 TYR A C 1
ATOM 2047 O O . TYR A 1 283 ? -55.254 2.734 18.678 1.00 64.32 283 TYR A O 1
ATOM 2056 N N . GLU A 1 284 ? -55.589 1.210 20.347 1.00 77.15 284 GLU A N 1
ATOM 2057 C CA . GLU A 1 284 ? -56.927 1.660 20.814 1.00 84.67 284 GLU A CA 1
ATOM 2058 C C . GLU A 1 284 ? -56.720 2.802 21.821 1.00 85.78 284 GLU A C 1
ATOM 2059 O O . GLU A 1 284 ? -55.570 2.970 22.288 1.00 81.62 284 GLU A O 1
ATOM 2065 N N . ASP A 1 285 ? -57.796 3.528 22.148 1.00 88.11 285 ASP A N 1
ATOM 2066 C CA . ASP A 1 285 ? -57.821 4.743 23.015 1.00 87.29 285 ASP A CA 1
ATOM 2067 C C . ASP A 1 285 ? -57.114 4.483 24.355 1.00 83.81 285 ASP A C 1
ATOM 2068 O O . ASP A 1 285 ? -56.356 5.373 24.800 1.00 87.84 285 ASP A O 1
ATOM 2073 N N . GLY A 1 286 ? -57.334 3.315 24.969 1.00 78.32 286 GLY A N 1
ATOM 2074 C CA . GLY A 1 286 ? -56.794 2.966 26.298 1.00 78.22 286 GLY A CA 1
ATOM 2075 C C . GLY A 1 286 ? -55.344 2.494 26.254 1.00 82.92 286 GLY A C 1
ATOM 2076 O O . GLY A 1 286 ? -54.776 2.277 27.334 1.00 85.15 286 GLY A O 1
ATOM 2077 N N . ASP A 1 287 ? -54.749 2.344 25.065 1.00 81.28 287 ASP A N 1
ATOM 2078 C CA . ASP A 1 287 ? -53.429 1.681 24.873 1.00 72.63 287 ASP A CA 1
ATOM 2079 C C . ASP A 1 287 ? -52.294 2.675 25.139 1.00 69.59 287 ASP A C 1
ATOM 2080 O O . ASP A 1 287 ? -52.307 3.776 24.566 1.00 67.17 287 ASP A O 1
ATOM 2085 N N . GLU A 1 288 ? -51.344 2.281 25.987 1.00 66.54 288 GLU A N 1
ATOM 2086 C CA . GLU A 1 288 ? -50.103 3.047 26.273 1.00 66.09 288 GLU A CA 1
ATOM 2087 C C . GLU A 1 288 ? -48.909 2.105 26.144 1.00 59.86 288 GLU A C 1
ATOM 2088 O O . GLU A 1 288 ? -49.065 0.904 26.455 1.00 56.63 288 GLU A O 1
ATOM 2094 N N . ASP A 1 289 ? -47.754 2.629 25.739 1.00 56.36 289 ASP A N 1
ATOM 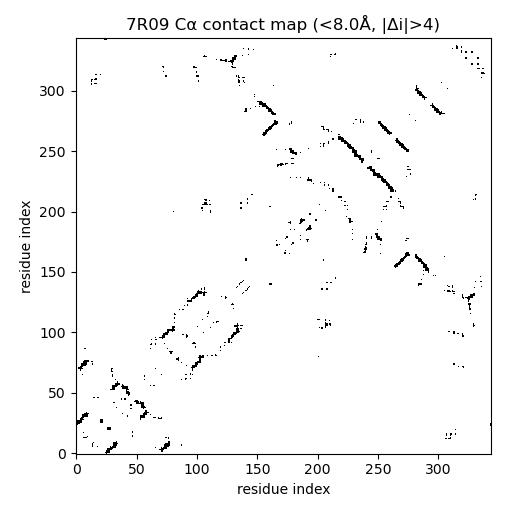2095 C CA . ASP A 1 289 ? -46.476 1.893 25.874 1.00 54.91 289 ASP A CA 1
ATOM 2096 C C . ASP A 1 289 ? -46.408 1.367 27.311 1.00 59.27 289 ASP A C 1
ATOM 2097 O O . ASP A 1 289 ? -47.018 1.986 28.212 1.00 50.62 289 ASP A O 1
ATOM 2102 N N . MET A 1 290 ? -45.708 0.252 27.519 1.00 56.58 290 MET A N 1
ATOM 2103 C CA . MET A 1 290 ? -45.511 -0.333 28.864 1.00 57.96 290 MET A CA 1
ATOM 2104 C C . MET A 1 290 ? -44.195 -1.106 28.865 1.00 50.92 290 MET A C 1
ATOM 2105 O O . MET A 1 290 ? -43.837 -1.660 27.825 1.00 47.25 290 MET A O 1
ATOM 2110 N N . VAL A 1 291 ? -43.469 -1.102 29.982 1.00 51.97 291 VAL A N 1
ATOM 2111 C CA . VAL A 1 291 ? -42.409 -2.116 30.250 1.00 46.20 291 VAL A CA 1
ATOM 2112 C C . VAL A 1 291 ? -42.799 -2.801 31.559 1.00 48.91 291 VAL A C 1
ATOM 2113 O O . VAL A 1 291 ? -43.355 -2.123 32.419 1.00 47.58 291 VAL A O 1
ATOM 2117 N N . PHE A 1 292 ? -42.639 -4.123 31.650 1.00 48.65 292 PHE A N 1
ATOM 2118 C CA . PHE A 1 2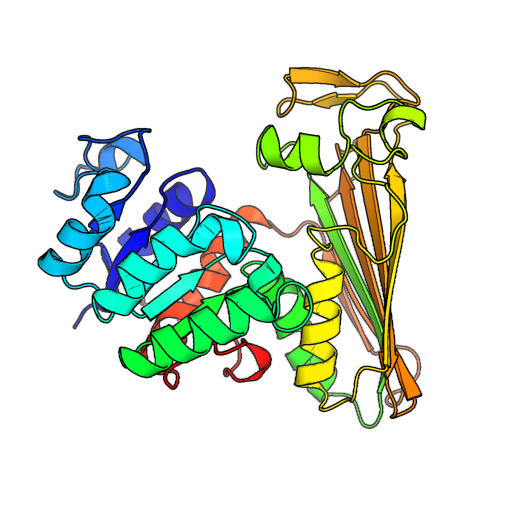92 ? -42.885 -4.890 32.895 1.00 47.45 292 PHE A CA 1
ATOM 2119 C C . PHE A 1 292 ? -41.795 -5.952 33.052 1.00 41.98 292 PHE A C 1
ATOM 2120 O O . PHE A 1 292 ? -41.294 -6.500 32.076 1.00 42.49 292 PHE A O 1
ATOM 2128 N N . MET A 1 293 ? -41.401 -6.190 34.290 1.00 47.58 293 MET A N 1
ATOM 2129 C CA . MET A 1 293 ? -40.389 -7.203 34.658 1.00 48.72 293 MET A CA 1
ATOM 2130 C C . MET A 1 293 ? -40.755 -7.679 36.053 1.00 48.17 293 MET A C 1
ATOM 2131 O O . MET A 1 293 ? -40.911 -6.817 36.914 1.00 50.89 293 MET A O 1
ATOM 2136 N N . ASN A 1 294 ? -40.895 -8.992 36.234 1.00 47.27 294 ASN A N 1
ATOM 2137 C CA . ASN A 1 294 ? -41.229 -9.656 37.519 1.00 44.56 294 ASN A CA 1
ATOM 2138 C C . ASN A 1 294 ? -40.309 -10.865 37.714 1.00 45.55 294 ASN A C 1
ATOM 2139 O O . ASN A 1 294 ? -40.045 -11.602 36.736 1.00 48.92 294 ASN A O 1
ATOM 2144 N N . LEU A 1 295 ? -39.754 -11.006 38.914 1.00 46.54 295 LEU A N 1
ATOM 2145 C CA . LEU A 1 295 ? -38.801 -12.081 39.273 1.00 49.36 295 LEU A CA 1
ATOM 2146 C C . LEU A 1 295 ? -39.430 -12.939 40.371 1.00 55.43 295 LEU A C 1
ATOM 2147 O O . LEU A 1 295 ? -39.880 -12.364 41.405 1.00 52.03 295 LEU A O 1
ATOM 2152 N N . GLU A 1 296 ? -39.485 -14.251 40.130 1.00 53.55 296 GLU A N 1
ATOM 2153 C CA . GLU A 1 296 ? -40.090 -15.260 41.040 1.00 53.78 296 GLU A CA 1
ATOM 2154 C C . GLU A 1 296 ? -38.967 -16.109 41.625 1.00 52.11 296 GLU A C 1
ATOM 2155 O O . GLU A 1 296 ? -38.180 -16.643 40.833 1.00 55.77 296 GLU A O 1
ATOM 2161 N N . GLY A 1 297 ? -38.946 -16.261 42.948 1.00 54.71 297 GLY A N 1
ATOM 2162 C CA . GLY A 1 297 ? -37.846 -16.912 43.680 1.00 51.42 297 GLY A CA 1
ATOM 2163 C C . GLY A 1 297 ? -37.782 -16.403 45.102 1.00 47.53 297 GLY A C 1
ATOM 2164 O O . GLY A 1 297 ? -38.814 -16.383 45.777 1.00 47.18 297 GLY A O 1
ATOM 2165 N N . ASN A 1 298 ? -36.602 -15.983 45.536 1.00 51.25 298 ASN A N 1
ATOM 2166 C CA . ASN A 1 298 ? -36.383 -15.483 46.910 1.00 56.33 298 ASN A CA 1
ATOM 2167 C C . ASN A 1 298 ? -35.595 -14.187 46.796 1.00 52.42 298 ASN A C 1
ATOM 2168 O O . ASN A 1 298 ? -34.454 -14.207 46.318 1.00 51.80 298 ASN A O 1
ATOM 2173 N N . PRO A 1 299 ? -36.147 -13.021 47.225 1.00 55.73 299 PRO A N 1
ATOM 2174 C CA . PRO A 1 299 ? -37.462 -12.918 47.871 1.00 53.64 299 PRO A CA 1
ATOM 2175 C C . PRO A 1 299 ? -38.684 -13.421 47.097 1.00 48.46 299 PRO A C 1
ATOM 2176 O O . PRO A 1 299 ? -38.694 -13.393 45.892 1.00 49.32 299 PRO A O 1
ATOM 2180 N N . THR A 1 300 ? -39.703 -13.842 47.843 1.00 55.37 300 THR A N 1
ATOM 2181 C CA . THR A 1 300 ? -40.886 -14.579 47.331 1.00 55.87 300 THR A CA 1
ATOM 2182 C C . THR A 1 300 ? -42.016 -13.595 47.053 1.00 60.08 300 THR A C 1
ATOM 2183 O O . THR A 1 300 ? -41.920 -12.458 47.562 1.00 57.40 300 THR A O 1
ATOM 2187 N N . GLY A 1 301 ? -43.036 -14.038 46.304 1.00 52.50 301 GLY A N 1
ATOM 2188 C CA . GLY A 1 301 ? -44.262 -13.270 46.014 1.00 51.10 301 GLY A CA 1
ATOM 2189 C C . GLY A 1 301 ? -44.177 -12.497 44.707 1.00 52.32 301 GLY A C 1
ATOM 2190 O O . GLY A 1 301 ? -45.237 -12.019 44.245 1.00 52.68 301 GLY A O 1
ATOM 2191 N N . GLY A 1 302 ? -42.985 -12.411 44.102 1.00 50.35 302 GLY A N 1
ATOM 2192 C CA . GLY A 1 302 ? -42.741 -11.589 42.897 1.00 55.03 302 GLY A CA 1
ATOM 2193 C C . GLY A 1 302 ? -42.076 -10.256 43.229 1.00 55.07 302 GLY A C 1
ATOM 2194 O O . GLY A 1 302 ? -42.659 -9.464 43.959 1.00 51.65 302 GLY A O 1
ATOM 2195 N N . VAL A 1 303 ? -40.858 -10.048 42.749 1.00 50.48 303 VAL A N 1
ATOM 2196 C CA . VAL A 1 303 ? -40.134 -8.748 42.784 1.00 47.75 303 VAL A CA 1
ATOM 2197 C C . VAL A 1 303 ? -40.264 -8.128 41.391 1.00 50.02 303 VAL A C 1
ATOM 2198 O O . VAL A 1 303 ? -39.623 -8.631 40.469 1.00 43.43 303 VAL A O 1
ATOM 2202 N N . GLY A 1 304 ? -41.159 -7.149 41.233 1.00 44.10 304 GLY A N 1
ATOM 2203 C CA . GLY A 1 304 ? -41.586 -6.623 39.921 1.00 49.34 304 GLY A CA 1
ATOM 2204 C C . GLY A 1 304 ? -41.445 -5.115 39.829 1.00 48.01 304 GLY A C 1
ATOM 2205 O O . GLY A 1 304 ? -41.594 -4.434 40.864 1.00 45.71 304 GLY A O 1
ATOM 2206 N N . PHE A 1 305 ? -41.163 -4.602 38.634 1.00 48.92 305 PHE A N 1
ATOM 2207 C CA . PHE A 1 305 ? -41.310 -3.159 38.315 1.00 51.72 305 PHE A CA 1
ATOM 2208 C C . PHE A 1 305 ? -42.166 -3.057 37.063 1.00 49.65 305 PHE A C 1
ATOM 2209 O O . PHE A 1 305 ? -42.093 -3.986 36.257 1.00 39.16 305 PHE A O 1
ATOM 2217 N N . THR A 1 306 ? -42.918 -1.962 36.925 1.00 47.82 306 THR A N 1
ATOM 2218 C CA . THR A 1 306 ? -43.632 -1.574 35.682 1.00 50.43 306 THR A CA 1
ATOM 2219 C C . THR A 1 306 ? -43.350 -0.097 35.364 1.00 49.46 306 THR A C 1
ATOM 2220 O O . THR A 1 306 ? -43.277 0.709 36.301 1.00 49.96 306 THR A O 1
ATOM 2224 N N . MET A 1 307 ? -43.168 0.229 34.085 1.00 52.11 307 MET A N 1
ATOM 2225 C CA . MET A 1 307 ? -43.050 1.625 33.580 1.00 54.61 307 MET A CA 1
ATOM 2226 C C . MET A 1 307 ? -44.250 1.879 32.679 1.00 50.80 307 MET A C 1
ATOM 2227 O O . MET A 1 307 ? -44.375 1.182 31.658 1.00 57.45 307 MET A O 1
ATOM 2232 N N . LYS A 1 308 ? -45.126 2.793 33.086 1.00 49.90 308 LYS A N 1
ATOM 2233 C CA . LYS A 1 308 ? -46.377 3.113 32.356 1.00 53.19 308 LYS A CA 1
ATOM 2234 C C . LYS A 1 308 ? -46.042 4.229 31.372 1.00 51.40 308 LYS A C 1
ATOM 2235 O O . LYS A 1 308 ? -45.288 5.133 31.756 1.00 54.37 308 LYS A O 1
ATOM 2237 N N . ASN A 1 309 ? -46.493 4.108 30.126 1.00 51.17 309 ASN A N 1
ATOM 2238 C CA . ASN A 1 309 ? -46.390 5.178 29.106 1.00 58.45 309 ASN A CA 1
ATOM 2239 C C . ASN A 1 309 ? -44.990 5.799 29.081 1.00 56.96 309 ASN A C 1
ATOM 2240 O O . ASN A 1 309 ? -44.832 7.020 29.108 1.00 57.42 309 ASN A O 1
ATOM 2245 N N . PRO A 1 310 ? -43.909 5.006 28.953 1.00 52.50 310 PRO A N 1
ATOM 2246 C CA . PRO A 1 310 ? -42.585 5.592 28.750 1.00 54.77 310 PRO A CA 1
ATOM 2247 C C . PRO A 1 310 ? -42.397 6.181 27.350 1.00 54.61 310 PRO A C 1
ATOM 2248 O O . PRO A 1 310 ? -42.802 5.576 26.357 1.00 55.74 310 PRO A O 1
ATOM 2252 N N . PRO A 1 311 ? -41.776 7.378 27.229 1.00 54.53 311 PRO A N 1
ATOM 2253 C CA . PRO A 1 311 ? -41.448 7.967 25.931 1.00 46.41 311 PRO A CA 1
ATOM 2254 C C . PRO A 1 311 ? -40.350 7.175 25.217 1.00 50.61 311 PRO A C 1
ATOM 2255 O O . PRO A 1 311 ? -39.184 7.606 25.194 1.00 46.33 311 PRO A O 1
ATOM 2259 N N . THR A 1 312 ? -40.749 6.023 24.663 1.00 50.25 312 THR A N 1
ATOM 2260 C CA . THR A 1 312 ? -39.848 4.958 24.165 1.00 44.03 312 THR A CA 1
ATOM 2261 C C . THR A 1 312 ? -38.867 5.506 23.131 1.00 44.97 312 THR A C 1
ATOM 2262 O O . THR A 1 312 ? -37.683 5.182 23.185 1.00 48.19 312 THR A O 1
ATOM 2266 N N . PRO A 1 313 ? -39.319 6.272 22.100 1.00 47.84 313 PRO A N 1
ATOM 2267 C CA . PRO A 1 313 ? -38.400 6.849 21.110 1.00 48.56 313 PRO A CA 1
ATOM 2268 C C . PRO A 1 313 ? -37.232 7.663 21.687 1.00 44.84 313 PRO A C 1
ATOM 2269 O O . PRO A 1 313 ? -36.110 7.472 21.253 1.00 45.56 313 PRO A O 1
ATOM 2273 N N . ALA A 1 314 ? -37.512 8.553 22.639 1.00 48.89 314 ALA A N 1
ATOM 2274 C CA . ALA A 1 314 ? -36.501 9.451 23.246 1.00 48.42 314 ALA A CA 1
ATOM 2275 C C . ALA A 1 314 ? -35.601 8.650 24.196 1.00 48.63 314 ALA A C 1
ATOM 2276 O O . ALA A 1 314 ? -34.358 8.842 24.178 1.00 46.89 314 ALA A O 1
ATOM 2278 N N . MET A 1 315 ? -36.176 7.700 24.939 1.00 48.14 315 MET A N 1
ATOM 2279 C CA . MET A 1 315 ? -35.390 6.826 25.852 1.00 45.23 315 MET A CA 1
ATOM 2280 C C . MET A 1 315 ? -34.378 5.978 25.061 1.00 49.69 315 MET A C 1
ATOM 2281 O O . MET A 1 315 ? -33.223 5.774 25.561 1.00 48.94 315 MET A O 1
ATOM 2286 N N . THR A 1 316 ? -34.737 5.549 23.844 1.00 46.57 316 THR A N 1
ATOM 2287 C CA . THR A 1 316 ? -33.817 4.801 22.956 1.00 47.93 316 THR A CA 1
ATOM 2288 C C . THR A 1 316 ? -32.555 5.639 22.729 1.00 50.81 316 THR A C 1
ATOM 2289 O O . THR A 1 316 ? -31.425 5.054 22.686 1.00 50.88 316 THR A O 1
ATOM 2293 N N . ASN A 1 317 ? -32.730 6.942 22.536 1.00 52.39 317 ASN A N 1
ATOM 2294 C CA . ASN A 1 317 ? -31.611 7.881 22.256 1.00 51.93 317 ASN A CA 1
ATOM 2295 C C . ASN A 1 317 ? -30.829 8.135 23.553 1.00 51.70 317 ASN A C 1
ATOM 2296 O O . ASN A 1 317 ? -29.566 8.099 23.525 1.00 54.72 317 ASN A O 1
ATOM 2301 N N . THR A 1 318 ? -31.522 8.398 24.664 1.00 51.71 318 THR A N 1
ATOM 2302 C CA . THR A 1 318 ? -30.843 8.690 25.960 1.00 49.04 318 THR A CA 1
ATOM 2303 C C . THR A 1 318 ? -30.032 7.460 26.376 1.00 51.65 318 THR A C 1
ATOM 2304 O O . THR A 1 318 ? -28.864 7.639 26.807 1.00 50.87 318 THR A O 1
ATOM 2308 N N . ILE A 1 319 ? -30.558 6.249 26.163 1.00 44.90 319 ILE A N 1
ATOM 2309 C CA . ILE A 1 319 ? -29.790 5.020 26.505 1.00 44.08 319 ILE A CA 1
ATOM 2310 C C . ILE A 1 319 ? -28.481 5.080 25.726 1.00 42.07 319 ILE A C 1
ATOM 2311 O O . ILE A 1 319 ? -27.392 4.891 26.344 1.00 45.68 319 ILE A O 1
ATOM 2316 N N . ALA A 1 320 ? -28.576 5.313 24.418 1.00 46.43 320 ALA A N 1
ATOM 2317 C CA . ALA A 1 320 ? -27.418 5.326 23.498 1.00 45.20 320 ALA A CA 1
ATOM 2318 C C . ALA A 1 320 ? -26.383 6.339 24.011 1.00 46.47 320 ALA A C 1
ATOM 2319 O O . ALA A 1 320 ? -25.175 5.999 24.081 1.00 43.59 320 ALA A O 1
ATOM 2321 N N . ILE A 1 321 ? -26.841 7.523 24.404 1.00 44.31 321 ILE A N 1
ATOM 2322 C CA . ILE A 1 321 ? -25.950 8.618 24.908 1.00 47.84 321 ILE A CA 1
ATOM 2323 C C . ILE A 1 321 ? -25.253 8.122 26.181 1.00 50.51 321 ILE A C 1
ATOM 2324 O O . ILE A 1 321 ? -23.995 8.306 26.332 1.00 45.83 321 ILE A O 1
ATOM 2329 N N . SER A 1 322 ? -26.041 7.525 27.075 1.00 48.23 322 SER A N 1
ATOM 2330 C CA . SER A 1 322 ? -25.583 6.998 28.380 1.00 47.04 322 SER A CA 1
ATOM 2331 C C . SER A 1 322 ? -24.501 5.928 28.183 1.00 49.59 322 SER A C 1
ATOM 2332 O O . SER A 1 322 ? -23.914 5.515 29.192 1.00 54.34 322 SER A O 1
ATOM 2335 N N . ARG A 1 323 ? -24.274 5.464 26.948 1.00 57.61 323 ARG A N 1
ATOM 2336 C CA . ARG A 1 323 ? -23.394 4.298 26.637 1.00 52.46 323 ARG A CA 1
ATOM 2337 C C . ARG A 1 323 ? -22.112 4.739 25.912 1.00 53.13 323 ARG A C 1
ATOM 2338 O O . ARG A 1 323 ? -21.194 3.910 25.743 1.00 53.90 323 ARG A O 1
ATOM 2346 N N . MET A 1 324 ? -22.029 5.992 25.486 1.00 54.85 324 MET A N 1
ATOM 2347 C CA . MET A 1 324 ? -20.952 6.441 24.568 1.00 54.18 324 MET A CA 1
ATOM 2348 C C . MET A 1 324 ? -19.573 6.203 25.178 1.00 56.71 324 MET A C 1
ATOM 2349 O O . MET A 1 324 ? -18.785 5.493 24.539 1.00 54.86 324 MET A O 1
ATOM 2354 N N . PHE A 1 325 ? -19.304 6.772 26.358 1.00 57.14 325 PHE A N 1
ATOM 2355 C CA . PHE A 1 325 ? -17.975 6.736 27.015 1.00 55.44 325 PHE A CA 1
ATOM 2356 C C . PHE A 1 325 ? -17.618 5.296 27.376 1.00 61.18 325 PHE A C 1
ATOM 2357 O O . PHE A 1 325 ? -16.437 4.908 27.227 1.00 58.07 325 PHE A O 1
ATOM 2365 N N . GLN A 1 326 ? -18.615 4.531 27.823 1.00 62.67 326 GLN A N 1
ATOM 2366 C CA . GLN A 1 326 ? -18.466 3.105 28.201 1.00 59.60 326 GLN A CA 1
ATOM 2367 C C . GLN A 1 326 ? -18.003 2.295 26.981 1.00 60.32 326 GLN A C 1
ATOM 2368 O O . GLN A 1 326 ? -17.125 1.437 27.132 1.00 65.48 326 GLN A O 1
ATOM 2374 N N . THR A 1 327 ? -18.578 2.561 25.809 1.00 57.59 327 THR A N 1
ATOM 2375 C CA . THR A 1 327 ? -18.265 1.850 24.540 1.00 60.30 327 THR A CA 1
ATOM 2376 C C . THR A 1 327 ? -16.809 2.151 24.173 1.00 57.16 327 THR A C 1
ATOM 2377 O O . THR A 1 327 ? -16.045 1.208 23.922 1.00 54.51 327 THR A O 1
ATOM 2381 N N . VAL A 1 328 ? -16.441 3.429 24.200 1.00 58.34 328 VAL A N 1
ATOM 2382 C CA . VAL A 1 328 ? -15.055 3.903 23.934 1.00 59.04 328 VAL A CA 1
ATOM 2383 C C . VAL A 1 328 ? -14.109 3.179 24.896 1.00 61.93 328 VAL A C 1
ATOM 2384 O O . VAL A 1 328 ? -13.062 2.673 24.440 1.00 53.93 328 VAL A O 1
ATOM 2388 N N . ASP A 1 329 ? -14.475 3.102 26.177 1.00 62.84 329 ASP A N 1
ATOM 2389 C CA . ASP A 1 329 ? -13.586 2.557 27.234 1.00 64.96 329 ASP A CA 1
ATOM 2390 C C . ASP A 1 329 ? -13.632 1.026 27.175 1.00 63.44 329 ASP A C 1
ATOM 2391 O O . ASP A 1 329 ? -12.683 0.408 27.676 1.00 68.20 329 ASP A O 1
ATOM 2396 N N . ALA A 1 330 ? -14.673 0.420 26.592 1.00 62.17 330 ALA A N 1
ATOM 2397 C CA . ALA A 1 330 ? -14.886 -1.048 26.685 1.00 64.91 330 ALA A CA 1
ATOM 2398 C C . ALA A 1 330 ? -13.737 -1.771 25.985 1.00 63.91 330 ALA A C 1
ATOM 2399 O O . ALA A 1 330 ? -13.058 -1.189 25.143 1.00 62.76 330 ALA A O 1
ATOM 2401 N N . PRO A 1 331 ? -13.459 -3.041 26.351 1.00 61.59 331 PRO A N 1
ATOM 2402 C CA . PRO A 1 331 ? -12.493 -3.863 25.624 1.00 60.73 331 PRO A CA 1
ATOM 2403 C C . PRO A 1 331 ? -12.876 -3.993 24.145 1.00 64.46 331 PRO A C 1
ATOM 2404 O O . PRO A 1 331 ? -13.996 -3.647 23.805 1.00 61.72 331 PRO A O 1
ATOM 2408 N N . ALA A 1 332 ? -11.965 -4.519 23.317 1.00 60.93 332 ALA A N 1
ATOM 2409 C CA . ALA A 1 332 ? -12.151 -4.683 21.856 1.00 59.59 332 ALA A CA 1
ATOM 2410 C C . ALA A 1 332 ? -13.136 -5.829 21.607 1.00 61.11 332 ALA A C 1
ATOM 2411 O O . ALA A 1 332 ? -13.250 -6.724 22.475 1.00 64.67 332 ALA A O 1
ATOM 2413 N N . GLY A 1 333 ? -13.873 -5.772 20.497 1.00 61.91 333 GLY A N 1
ATOM 2414 C CA . GLY A 1 333 ? -14.769 -6.866 20.067 1.00 61.21 333 GLY A CA 1
ATOM 2415 C C . GLY A 1 333 ? -16.237 -6.537 20.290 1.00 64.38 333 GLY A C 1
ATOM 2416 O O . GLY A 1 333 ? -16.563 -5.353 20.578 1.00 60.83 333 GLY A O 1
ATOM 2417 N N . TYR A 1 334 ? -17.098 -7.544 20.139 1.00 55.72 334 TYR A N 1
ATOM 2418 C CA . TYR A 1 334 ? -18.548 -7.434 20.418 1.00 62.04 334 TYR A CA 1
ATOM 2419 C C . TYR A 1 334 ? -18.716 -7.530 21.933 1.00 59.95 334 TYR A C 1
ATOM 2420 O O . TYR A 1 334 ? -18.404 -8.610 22.466 1.00 62.13 334 TYR A O 1
ATOM 2429 N N . ILE A 1 335 ? -19.160 -6.443 22.587 1.00 56.28 335 ILE A N 1
ATOM 2430 C CA . ILE A 1 335 ? -19.455 -6.416 24.055 1.00 55.66 335 ILE A CA 1
ATOM 2431 C C . ILE A 1 335 ? -20.962 -6.227 24.265 1.00 52.80 335 ILE A C 1
ATOM 2432 O O . ILE A 1 335 ? -21.472 -5.146 23.970 1.00 53.30 335 ILE A O 1
ATOM 2437 N N . THR A 1 336 ? -21.653 -7.247 24.767 1.00 51.71 336 THR A N 1
ATOM 2438 C CA . THR A 1 336 ? -23.063 -7.123 25.209 1.00 53.65 336 THR A CA 1
ATOM 2439 C C . THR A 1 336 ? -23.071 -6.361 26.538 1.00 55.64 336 THR A C 1
ATOM 2440 O O . THR A 1 336 ? -22.095 -6.507 27.321 1.00 54.14 336 THR A O 1
ATOM 2444 N N . THR A 1 337 ? -24.132 -5.585 26.776 1.00 51.64 337 THR A N 1
ATOM 2445 C CA . THR A 1 337 ? -24.168 -4.548 27.833 1.00 49.20 337 THR A CA 1
ATOM 2446 C C . THR A 1 337 ? -24.263 -5.213 29.210 1.00 51.77 337 THR A C 1
ATOM 2447 O O . THR A 1 337 ? -23.938 -4.525 30.192 1.00 56.23 337 THR A O 1
ATOM 2451 N N . ASP A 1 338 ? -24.618 -6.500 29.293 1.00 47.14 338 ASP A N 1
ATOM 2452 C CA . ASP A 1 338 ? -24.565 -7.259 30.571 1.00 49.74 338 ASP A CA 1
ATOM 2453 C C . ASP A 1 338 ? -23.107 -7.371 31.052 1.00 50.48 338 ASP A C 1
ATOM 2454 O O . ASP A 1 338 ? -22.915 -7.735 32.213 1.00 47.66 338 ASP A O 1
ATOM 2459 N N . LYS A 1 339 ? -22.129 -7.061 30.199 1.00 52.31 339 LYS A N 1
ATOM 2460 C CA . LYS A 1 339 ? -20.689 -6.953 30.566 1.00 56.33 339 LYS A CA 1
ATOM 2461 C C . LYS A 1 339 ? -20.292 -5.505 30.903 1.00 59.27 339 LYS A C 1
ATOM 2462 O O . LYS A 1 339 ? -19.088 -5.301 31.265 1.00 54.29 339 LYS A O 1
ATOM 2468 N N . LEU A 1 340 ? -21.219 -4.539 30.771 1.00 50.39 340 LEU A N 1
ATOM 2469 C CA . LEU A 1 340 ? -20.958 -3.097 31.059 1.00 50.19 340 LEU A CA 1
ATOM 2470 C C . LEU A 1 340 ? -21.473 -2.740 32.449 1.00 56.38 340 LEU A C 1
ATOM 2471 O O . LEU A 1 340 ? -22.369 -3.402 32.983 1.00 56.71 340 LEU A O 1
ATOM 2476 N N . PRO A 1 341 ? -20.996 -1.611 33.028 1.00 56.81 341 PRO A N 1
ATOM 2477 C CA . PRO A 1 341 ? -21.661 -1.025 34.183 1.00 52.82 341 PRO A CA 1
ATOM 2478 C C . PRO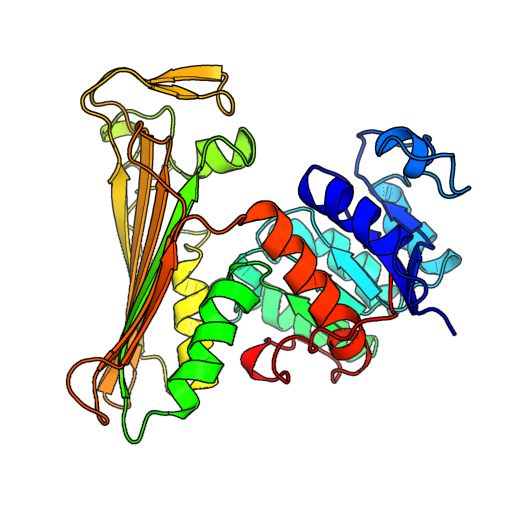 A 1 341 ? -23.074 -0.630 33.734 1.00 48.00 341 PRO A C 1
ATOM 2479 O O . PRO A 1 341 ? -23.355 -0.686 32.552 1.00 52.27 341 PRO A O 1
ATOM 2483 N N . THR A 1 342 ? -23.924 -0.254 34.684 1.00 51.20 342 THR A N 1
ATOM 2484 C CA . THR A 1 342 ? -25.244 0.402 34.473 1.00 45.56 342 THR A CA 1
ATOM 2485 C C . THR A 1 342 ? -25.053 1.604 33.544 1.00 44.01 342 THR A C 1
ATOM 2486 O O . THR A 1 342 ? -23.986 2.210 33.611 1.00 48.37 342 THR A O 1
ATOM 2490 N N . MET A 1 343 ? -26.055 1.947 32.734 1.00 48.49 343 MET A N 1
ATOM 2491 C CA . MET A 1 343 ? -26.099 3.212 31.943 1.00 48.53 343 MET A CA 1
ATOM 2492 C C . MET A 1 343 ? -25.474 4.333 32.782 1.00 47.54 343 MET A C 1
ATOM 2493 O O . MET A 1 343 ? -25.809 4.410 33.961 1.00 48.81 343 MET A O 1
ATOM 2498 N N . GLU A 1 344 ? -24.638 5.184 32.188 1.00 54.18 344 GLU A N 1
ATOM 2499 C CA . GLU A 1 344 ? -23.912 6.275 32.903 1.00 57.58 344 GLU A CA 1
ATOM 2500 C C . GLU A 1 344 ? -24.925 7.188 33.608 1.00 54.47 344 GLU A C 1
ATOM 2501 O O . GLU A 1 344 ? -25.909 7.581 32.963 1.00 56.12 344 GLU A O 1
ATOM 2507 N N . ALA A 1 345 ? -24.677 7.513 34.885 1.00 50.59 345 ALA A N 1
ATOM 2508 C CA . ALA A 1 345 ? -25.661 8.131 35.797 1.00 47.58 345 ALA A CA 1
ATOM 2509 C C . ALA A 1 345 ? -25.949 9.547 35.318 1.00 49.21 345 ALA A C 1
ATOM 2510 O O . ALA A 1 345 ? -25.051 10.192 34.744 1.00 49.85 345 ALA A O 1
ATOM 2512 N N . TYR A 1 346 ? -27.165 10.009 35.552 1.00 44.28 346 TYR A N 1
ATOM 2513 C CA . TYR A 1 346 ? -27.550 11.417 35.352 1.00 51.52 346 TYR A CA 1
ATOM 2514 C C . TYR A 1 346 ? -26.817 12.316 36.359 1.00 55.49 346 TYR A C 1
ATOM 2515 O O . TYR A 1 346 ? -26.914 12.088 37.579 1.00 50.78 346 TYR A O 1
ATOM 2524 N N . VAL A 1 347 ? -26.170 13.363 35.846 1.00 58.37 347 VAL A N 1
ATOM 2525 C CA . VAL A 1 347 ? -25.559 14.460 36.647 1.00 53.56 347 VAL A CA 1
ATOM 2526 C C . VAL A 1 347 ? -25.923 15.784 35.974 1.00 54.76 347 VAL A C 1
ATOM 2527 O O . VAL A 1 347 ? -25.816 15.848 34.755 1.00 56.08 347 VAL A O 1
ATOM 2531 N N . HIS A 1 348 ? -26.344 16.790 36.746 1.00 56.38 348 HIS A N 1
ATOM 2532 C CA . HIS A 1 348 ? -26.500 18.198 36.290 1.00 56.38 348 HIS A CA 1
ATOM 2533 C C . HIS A 1 348 ? -25.160 18.764 35.785 1.00 53.03 348 HIS A C 1
ATOM 2534 O O . HIS A 1 348 ? -24.113 18.337 36.269 1.00 50.48 348 HIS A O 1
ATOM 2541 N N . GLY A 1 349 ? -25.194 19.699 34.828 1.00 62.97 349 GLY A N 1
ATOM 2542 C CA . GLY A 1 349 ? -24.027 20.504 34.408 1.00 60.36 349 GLY A CA 1
ATOM 2543 C C . GLY A 1 349 ? -23.371 20.008 33.129 1.00 65.61 349 GLY A C 1
ATOM 2544 O O . GLY A 1 349 ? -22.256 20.472 32.825 1.00 60.44 349 GLY A O 1
ATOM 2545 N N . ARG A 1 350 ? -24.018 19.089 32.406 1.00 62.78 350 ARG A N 1
ATOM 2546 C CA . ARG A 1 350 ? -23.604 18.662 31.044 1.00 61.15 350 ARG A CA 1
ATOM 2547 C C . ARG A 1 350 ? -24.374 19.485 30.000 1.00 58.28 350 ARG A C 1
ATOM 2548 O O . ARG A 1 350 ? -23.911 19.536 28.852 1.00 60.83 350 ARG A O 1
ATOM 2556 N N . LEU A 1 351 ? -25.492 20.097 30.409 1.00 59.29 351 LEU A N 1
ATOM 2557 C CA . LEU A 1 351 ? -26.458 20.877 29.591 1.00 57.82 351 LEU A CA 1
ATOM 2558 C C . LEU A 1 351 ? -27.296 19.923 28.734 1.00 70.74 351 LEU A C 1
ATOM 2559 O O . LEU A 1 351 ? -28.456 19.676 29.085 1.00 67.67 351 LEU A O 1
#